Protein 2BRQ (pdb70)

Sequence (213 aa):
GGAHKVRAGGPGLERAEAGVPAEFSIWTREAGAGGLAIAVEGPSKAEISFEDRKDGSCGVAYVVQEPGDYEVSVKFNEEHIPDSPFVVPVASPSGGAHKVRAGGPGLERAEAGVPAEFSIWTREAGAGGLAIAVEGPSKAEISFEDRKDGSCGVAYVVQEPGDYEVSVKFNEEHIPDSPFVVPVASPPLYKSAITTTINPPLYKSAITTTINP

GO terms:
  GO:0005515 protein binding (F, IPI)
  GO:0016479 negative regulation of transcription by RNA polymerase I (P, IDA)
  GO:0005730 nucleolus (C, IMP)
  GO:0043066 negative regulation of apoptotic process (P, IMP)
  GO:1900026 positive regulation of substrate adhesion-dependent cell spreading (P, IMP)
  GO:2001046 positive regulation of integrin-mediated signaling pathway (P, IMP)
  GO:0090042 tubulin deacetylation (P, IMP)
  GO:0031523 Myb complex (C, IDA)
  GO:0090307 mitotic spindle assembly (P, IDA)
  GO:0005911 cell-cell junction (C, IDA)
  GO:0044319 wound healing, spreading of cells (P, IDA)
  GO:0030334 regulation of cell migration (P, IDA)
  GO:0060271 cilium assembly (P, IMP)
  GO:0051020 GTPase binding (F, IPI)
  GO:0001664 G protein-coupled receptor binding (F, IPI)
  GO:0019900 kinase binding (F, IPI)
  GO:0005737 cytoplasm (C, IDA)
  GO:0005576 extracellular region (C, TAS)
  GO:0005829 cytosol (C, TAS)
  GO:0051015 actin filament binding (F, IDA)

Structure (mmCIF, N/CA/C/O backbone):
data_2BRQ
#
_entry.id   2BRQ
#
_cell.length_a   41.970
_cell.length_b   60.000
_cell.length_c   51.570
_cell.angle_alpha   90.00
_cell.angle_beta   110.17
_cell.angle_gamma   90.00
#
_symmetry.space_group_name_H-M   'P 1 21 1'
#
loop_
_entity.id
_entity.type
_entity.pdbx_description
1 polymer 'FILAMIN A'
2 polymer 'INTEGRIN BETA-7 SUBUNIT'
3 non-polymer GLUTATHIONE
4 non-polymer GLYCEROL
5 water water
#
loop_
_atom_site.group_PDB
_atom_site.id
_atom_site.type_symbol
_atom_site.label_atom_id
_atom_site.label_alt_id
_atom_site.label_comp_id
_atom_site.label_asym_id
_atom_site.label_entity_id
_atom_site.label_seq_id
_atom_site.pdbx_PDB_ins_code
_atom_site.Cartn_x
_atom_site.Cartn_y
_atom_site.Cartn_z
_atom_site.occupancy
_atom_site.B_iso_or_equiv
_atom_site.auth_seq_id
_atom_site.auth_comp_id
_atom_site.auth_asym_id
_atom_site.auth_atom_id
_atom_site.pdbx_PDB_model_num
ATOM 1 N N . GLY A 1 4 ? 17.760 3.278 21.261 1.00 37.84 2236 GLY A N 1
ATOM 2 C CA . GLY A 1 4 ? 19.261 3.275 21.294 1.00 37.37 2236 GLY A CA 1
ATOM 3 C C . GLY A 1 4 ? 19.911 4.259 20.331 1.00 36.71 2236 GLY A C 1
ATOM 4 O O . GLY A 1 4 ? 19.421 5.383 20.152 1.00 37.27 2236 GLY A O 1
ATOM 5 N N . GLY A 1 5 ? 21.010 3.836 19.704 1.00 35.61 2237 GLY A N 1
ATOM 6 C CA . GLY A 1 5 ? 21.705 4.667 18.718 1.00 33.40 2237 GLY A CA 1
ATOM 7 C C . GLY A 1 5 ? 22.999 5.297 19.205 1.00 32.19 2237 GLY A C 1
ATOM 8 O O . GLY A 1 5 ? 23.652 6.010 18.442 1.00 31.79 2237 GLY A O 1
ATOM 9 N N . ALA A 1 6 ? 23.380 5.015 20.458 1.00 30.95 2238 ALA A N 1
ATOM 10 C CA . ALA A 1 6 ? 24.611 5.565 21.086 1.00 30.40 2238 ALA A CA 1
ATOM 11 C C . ALA A 1 6 ? 25.879 5.159 20.359 1.00 29.97 2238 ALA A C 1
ATOM 12 O O . ALA A 1 6 ? 26.847 5.924 20.301 1.00 29.70 2238 ALA A O 1
ATOM 14 N N . HIS A 1 7 ? 25.876 3.940 19.814 1.00 29.50 2239 HIS A N 1
ATOM 15 C CA . HIS A 1 7 ? 27.008 3.407 19.057 1.00 29.46 2239 HIS A CA 1
ATOM 16 C C . HIS A 1 7 ? 27.286 4.180 17.743 1.00 29.68 2239 HIS A C 1
ATOM 17 O O . HIS A 1 7 ? 28.364 4.055 17.161 1.00 29.31 2239 HIS A O 1
ATOM 24 N N . LYS A 1 8 ? 26.303 4.959 17.291 1.00 30.38 2240 LYS A N 1
ATOM 25 C CA . LYS A 1 8 ? 26.409 5.753 16.061 1.00 31.73 2240 LYS A CA 1
ATOM 26 C C . LYS A 1 8 ? 26.938 7.169 16.333 1.00 31.70 2240 LYS A C 1
ATOM 27 O O . LYS A 1 8 ? 27.130 7.953 15.406 1.00 32.74 2240 LYS A O 1
ATOM 33 N N . VAL A 1 9 ? 27.201 7.472 17.598 1.00 31.95 2241 VAL A N 1
ATOM 34 C CA . VAL A 1 9 ? 27.637 8.806 18.040 1.00 32.23 2241 VAL A CA 1
ATOM 35 C C . VAL A 1 9 ? 29.156 8.784 18.333 1.00 33.43 2241 VAL A C 1
ATOM 36 O O . VAL A 1 9 ? 29.671 7.817 18.896 1.00 33.76 2241 VAL A O 1
ATOM 40 N N . ARG A 1 10 ? 29.887 9.804 17.892 1.00 34.48 2242 ARG A N 1
ATOM 41 C CA . ARG A 1 10 ? 31.316 9.907 18.211 1.00 35.31 2242 ARG A CA 1
ATOM 42 C C . ARG A 1 10 ? 31.584 11.266 18.848 1.00 35.94 2242 ARG A C 1
ATOM 43 O O . ARG A 1 10 ? 30.942 12.246 18.488 1.00 35.33 2242 ARG A O 1
ATOM 51 N N . ALA A 1 11 ? 32.497 11.306 19.825 1.00 36.57 2243 ALA A N 1
ATOM 52 C CA . ALA A 1 11 ? 32.931 12.561 20.468 1.00 36.55 2243 ALA A CA 1
ATOM 53 C C . ALA A 1 11 ? 34.456 12.646 20.436 1.00 36.81 2243 ALA A C 1
ATOM 54 O O . ALA A 1 11 ? 35.126 11.636 20.566 1.00 38.15 2243 ALA A O 1
ATOM 56 N N . GLY A 1 12 ? 34.998 13.836 20.199 1.00 36.52 224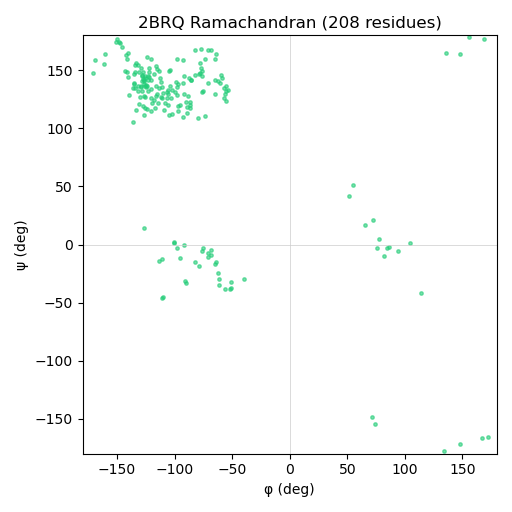4 GLY A N 1
ATOM 57 C CA . GLY A 1 12 ? 36.448 14.034 20.126 1.00 36.75 2244 GLY A CA 1
ATOM 58 C C . GLY A 1 12 ? 36.749 15.514 20.329 1.00 36.75 2244 GLY A C 1
ATOM 59 O O . GLY A 1 12 ? 35.859 16.344 20.213 1.00 36.20 2244 GLY A O 1
ATOM 60 N N . GLY A 1 13 ? 38.002 15.848 20.624 1.00 37.11 2245 GLY A N 1
ATOM 61 C CA . GLY A 1 13 ? 38.394 17.240 20.785 1.00 36.72 2245 GLY A CA 1
ATOM 62 C C . GLY A 1 13 ? 39.264 17.409 22.002 1.00 37.07 2245 GLY A C 1
ATOM 63 O O . GLY A 1 13 ? 39.318 16.513 22.855 1.00 36.32 2245 GLY A O 1
ATOM 64 N N . PRO A 1 14 ? 39.956 18.562 22.095 1.00 37.24 2246 PRO A N 1
ATOM 65 C CA . PRO A 1 14 ? 40.880 18.854 23.200 1.00 36.78 2246 PRO A CA 1
ATOM 66 C C . PRO A 1 14 ? 40.317 18.667 24.622 1.00 36.75 2246 PRO A C 1
ATOM 67 O O . PRO A 1 14 ? 41.031 18.180 25.492 1.00 36.95 2246 PRO A O 1
ATOM 71 N N . GLY A 1 15 ? 39.052 19.028 24.849 1.00 35.62 2247 GLY A N 1
ATOM 72 C CA . GLY A 1 15 ? 38.425 18.923 26.151 1.00 35.55 2247 GLY A CA 1
ATOM 73 C C . GLY A 1 15 ? 38.177 17.498 26.637 1.00 34.98 2247 GLY A C 1
ATOM 74 O O . GLY A 1 15 ? 37.820 17.285 27.796 1.00 35.11 2247 GLY A O 1
ATOM 75 N N . LEU A 1 16 ? 38.379 16.527 25.756 1.00 34.63 2248 LEU A N 1
ATOM 76 C CA . LEU A 1 16 ? 38.278 15.124 26.128 1.00 34.28 2248 LEU A CA 1
ATOM 77 C C . LEU A 1 16 ? 39.647 14.520 26.407 1.00 35.28 2248 LEU A C 1
ATOM 78 O O . LEU A 1 16 ? 39.745 13.362 26.829 1.00 35.20 2248 LEU A O 1
ATOM 83 N N . GLU A 1 17 ? 40.696 15.324 26.214 1.00 35.56 2249 GLU A N 1
ATOM 84 C CA . GLU A 1 17 ? 42.076 14.870 26.399 1.00 37.49 2249 GLU A CA 1
ATOM 85 C C . GLU A 1 17 ? 42.736 15.506 27.627 1.00 37.91 2249 GLU A C 1
ATOM 86 O O . GLU A 1 17 ? 43.400 14.814 28.414 1.00 38.03 2249 GLU A O 1
ATOM 92 N N . ARG A 1 18 ? 42.557 16.821 27.776 1.00 38.04 2250 ARG A N 1
ATOM 93 C CA . ARG A 1 18 ? 43.151 17.587 28.897 1.00 38.60 2250 ARG A CA 1
ATOM 94 C C . ARG A 1 18 ? 42.428 18.915 29.080 1.00 37.99 2250 ARG A C 1
ATOM 95 O O . ARG A 1 18 ? 41.828 19.427 28.139 1.00 38.14 2250 ARG A O 1
ATOM 103 N N . ALA A 1 19 ? 42.479 19.460 30.296 1.00 36.67 2251 ALA A N 1
ATOM 104 C CA . ALA A 1 19 ? 41.913 20.772 30.576 1.00 35.50 2251 ALA A CA 1
ATOM 105 C C . ALA A 1 19 ? 42.761 21.485 31.625 1.00 34.59 2251 ALA A C 1
ATOM 106 O O . ALA A 1 19 ? 43.694 20.894 32.206 1.00 33.20 2251 ALA A O 1
ATOM 108 N N . GLU A 1 20 ? 42.477 22.762 31.816 1.00 33.38 2252 GLU A N 1
ATOM 109 C CA . GLU A 1 20 ? 43.088 23.522 32.873 1.00 33.16 2252 GLU A CA 1
ATOM 110 C C . GLU A 1 20 ? 41.970 24.072 33.731 1.00 32.73 2252 GLU A C 1
ATOM 111 O O . GLU A 1 20 ? 40.923 24.429 33.211 1.00 32.55 2252 GLU A O 1
ATOM 117 N N . ALA A 1 21 ? 42.211 24.140 35.043 1.00 32.25 2253 ALA A N 1
ATOM 118 C CA . ALA A 1 21 ? 41.240 24.625 35.977 1.00 31.13 2253 ALA A CA 1
ATOM 119 C C . ALA A 1 21 ? 40.863 26.049 35.531 1.00 31.21 2253 ALA A C 1
ATOM 120 O O . ALA A 1 21 ? 41.740 26.896 35.296 1.00 30.60 2253 ALA A O 1
ATOM 122 N N . GLY A 1 22 ? 39.564 26.282 35.361 1.00 30.80 2254 GLY A N 1
ATOM 123 C CA . GLY A 1 22 ? 39.034 27.626 35.097 1.00 30.55 2254 GLY A CA 1
ATOM 124 C C . GLY A 1 22 ? 39.058 28.067 33.654 1.00 30.05 2254 GLY A C 1
ATOM 125 O O . GLY A 1 22 ? 38.586 29.144 33.339 1.00 31.24 2254 GLY A O 1
ATOM 126 N N . VAL A 1 23 ? 39.611 27.231 32.785 1.00 30.01 2255 VAL A N 1
ATOM 127 C CA . VAL A 1 23 ? 39.750 27.498 31.363 1.00 29.56 2255 VAL A CA 1
ATOM 128 C C . VAL A 1 23 ? 38.713 26.609 30.609 1.00 29.70 2255 VAL A C 1
ATOM 129 O O . VAL A 1 23 ? 38.660 25.397 30.825 1.00 29.50 2255 VAL A O 1
ATOM 133 N N . PRO A 1 24 ? 37.860 27.226 29.756 1.00 30.62 2256 PRO A N 1
ATOM 134 C CA . PRO A 1 24 ? 36.886 26.419 29.014 1.00 30.93 2256 PRO A CA 1
ATOM 135 C C . PRO A 1 24 ? 37.552 25.319 28.204 1.00 31.61 2256 PRO A C 1
ATOM 136 O O . PRO A 1 24 ? 38.489 25.589 27.450 1.00 31.26 2256 PRO A O 1
ATOM 140 N N . ALA A 1 25 ? 37.048 24.102 28.363 1.00 31.87 2257 ALA A N 1
ATOM 141 C CA . ALA A 1 25 ? 37.527 22.948 27.653 1.00 33.77 2257 ALA A CA 1
ATOM 142 C C . ALA A 1 25 ? 36.450 22.539 26.654 1.00 33.72 2257 ALA A C 1
ATOM 143 O O . ALA A 1 25 ? 35.317 22.384 27.027 1.00 35.48 2257 ALA A O 1
ATOM 145 N N . GLU A 1 26 ? 36.834 22.338 25.400 1.00 32.88 2258 GLU A N 1
ATOM 146 C CA . GLU A 1 26 ? 35.904 22.216 24.281 1.00 32.62 2258 GLU A CA 1
ATOM 147 C C . GLU A 1 26 ? 36.028 20.880 23.556 1.00 31.50 2258 GLU A C 1
ATOM 148 O O . GLU A 1 26 ? 37.120 20.361 23.378 1.00 29.81 2258 GLU A O 1
ATOM 154 N N . PHE A 1 27 ? 34.899 20.320 23.142 1.00 31.28 2259 PHE A N 1
ATOM 155 C CA . PHE A 1 27 ? 34.920 19.130 22.282 1.00 31.00 2259 PHE A CA 1
ATOM 156 C C . PHE A 1 27 ? 33.688 19.118 21.391 1.00 31.05 2259 PHE A C 1
ATOM 157 O O . PHE A 1 27 ? 32.839 20.009 21.490 1.00 30.62 2259 PHE A O 1
ATOM 165 N N . SER A 1 28 ? 33.610 18.123 20.517 1.00 31.05 2260 SER A N 1
ATOM 166 C CA . SER A 1 28 ? 32.530 18.038 19.566 1.00 31.66 2260 SER A CA 1
ATOM 167 C C . SER A 1 28 ? 31.889 16.648 19.601 1.00 32.06 2260 SER A C 1
ATOM 168 O O . SER A 1 28 ? 32.524 15.626 19.929 1.00 31.56 2260 SER A O 1
ATOM 171 N N . ILE A 1 29 ? 30.608 16.620 19.261 1.00 32.19 2261 ILE A N 1
ATOM 172 C CA . ILE A 1 29 ? 29.875 15.366 19.252 1.00 31.71 2261 ILE A CA 1
ATOM 173 C C . ILE A 1 29 ? 29.206 15.202 17.918 1.00 32.05 2261 ILE A C 1
ATOM 174 O O . ILE A 1 29 ? 28.387 16.047 17.548 1.00 32.32 2261 ILE A O 1
ATOM 179 N N . TRP A 1 30 ? 29.570 14.126 17.209 1.00 31.65 2262 TRP A N 1
ATOM 180 C CA . TRP A 1 30 ? 28.986 13.761 15.920 1.00 31.85 2262 TRP A CA 1
ATOM 181 C C . TRP A 1 30 ? 27.645 13.059 16.142 1.00 32.40 2262 TRP A C 1
ATOM 182 O O . TRP A 1 30 ? 27.603 11.923 16.636 1.00 32.67 2262 TRP A O 1
ATOM 193 N N . THR A 1 31 ? 26.558 13.756 15.791 1.00 32.78 2263 THR A N 1
ATOM 194 C CA . THR A 1 31 ? 25.178 13.365 16.106 1.00 33.01 2263 THR A CA 1
ATOM 195 C C . THR A 1 31 ? 24.334 13.007 14.882 1.00 33.95 2263 THR A C 1
ATOM 196 O O . THR A 1 31 ? 23.253 12.427 15.036 1.00 34.36 2263 THR A O 1
ATOM 200 N N . ARG A 1 32 ? 24.821 13.360 13.688 1.00 34.77 2264 ARG A N 1
ATOM 201 C CA . ARG A 1 32 ? 24.111 13.234 12.407 1.00 36.09 2264 ARG A CA 1
ATOM 202 C C . ARG A 1 32 ? 23.510 11.840 12.125 1.00 36.00 2264 ARG A C 1
ATOM 203 O O . ARG A 1 32 ? 22.459 11.734 11.487 1.00 35.00 2264 ARG A O 1
ATOM 211 N N . GLU A 1 33 ? 24.173 10.795 12.618 1.00 36.46 2265 GLU A N 1
ATOM 212 C CA . GLU A 1 33 ? 23.815 9.393 12.306 1.00 37.38 2265 GLU A CA 1
ATOM 213 C C . GLU A 1 33 ? 22.908 8.727 13.329 1.00 37.07 2265 GLU A C 1
ATOM 214 O O . GLU A 1 33 ? 22.352 7.651 13.067 1.00 37.36 2265 GLU A O 1
ATOM 220 N N . ALA A 1 34 ? 22.742 9.387 14.469 1.00 36.39 2266 ALA A N 1
ATOM 221 C CA . ALA A 1 34 ? 22.185 8.768 15.651 1.00 36.40 2266 ALA A CA 1
ATOM 222 C C . ALA A 1 34 ? 20.659 8.713 15.681 1.00 36.61 2266 ALA A C 1
ATOM 223 O O . ALA A 1 34 ? 20.087 7.971 16.493 1.00 36.75 2266 ALA A O 1
ATOM 225 N N . GLY A 1 35 ? 20.008 9.493 14.815 1.00 36.24 2267 GLY A N 1
ATOM 226 C CA . GLY A 1 35 ? 18.553 9.671 14.892 1.00 36.14 2267 GLY A CA 1
ATOM 227 C C . GLY A 1 35 ? 18.104 10.567 16.050 1.00 35.84 2267 GLY A C 1
ATOM 228 O O . GLY A 1 35 ? 18.857 11.428 16.533 1.00 35.63 2267 GLY A O 1
ATOM 229 N N . ALA A 1 36 ? 16.866 10.349 16.486 1.00 35.27 2268 ALA A N 1
ATOM 230 C CA . ALA A 1 36 ? 16.254 11.114 17.557 1.00 34.33 2268 ALA A CA 1
ATOM 231 C C . ALA A 1 36 ? 16.620 10.504 18.897 1.00 34.22 2268 ALA A C 1
ATOM 232 O O . ALA A 1 36 ? 16.688 9.285 19.028 1.00 34.21 2268 ALA A O 1
ATOM 234 N N . GLY A 1 37 ? 16.859 11.353 19.892 1.00 33.68 2269 GLY A N 1
ATOM 235 C CA . GLY A 1 37 ? 17.176 10.876 21.226 1.00 33.43 2269 GLY A CA 1
ATOM 236 C C . GLY A 1 37 ? 17.675 11.953 22.177 1.00 33.32 2269 GLY A C 1
ATOM 237 O O . GLY A 1 37 ? 17.837 13.112 21.780 1.00 33.75 2269 GLY A O 1
ATOM 238 N N . GLY A 1 38 ? 17.916 11.560 23.432 1.00 32.78 2270 GLY A N 1
ATOM 239 C CA . GLY A 1 38 ? 18.403 12.472 24.474 1.00 31.91 2270 GLY A CA 1
ATOM 240 C C . GLY A 1 38 ? 19.906 12.374 24.573 1.00 31.44 2270 GLY A C 1
ATOM 241 O O . GLY A 1 38 ? 20.449 11.298 24.814 1.00 31.28 2270 GLY A O 1
ATOM 242 N N . LEU A 1 39 ? 20.577 13.497 24.354 1.00 30.60 2271 LEU A N 1
ATOM 243 C CA . LEU A 1 39 ? 22.017 13.548 24.385 1.00 30.92 2271 LEU A CA 1
ATOM 244 C C . LEU A 1 39 ? 22.485 14.222 25.705 1.00 31.60 2271 LEU A C 1
ATOM 245 O O . LEU A 1 39 ? 22.247 15.399 25.914 1.00 31.96 2271 LEU A O 1
ATOM 250 N N . ALA A 1 40 ? 23.103 13.450 26.595 1.00 31.12 2272 ALA A N 1
ATOM 251 C CA . ALA A 1 40 ? 23.401 13.901 27.945 1.00 32.40 2272 ALA A CA 1
ATOM 252 C C . ALA A 1 40 ? 24.903 13.962 28.116 1.00 33.38 2272 ALA A C 1
ATOM 253 O O . ALA A 1 40 ? 25.594 12.990 27.792 1.00 34.28 2272 ALA A O 1
ATOM 255 N N . ILE A 1 41 ? 25.403 15.097 28.606 1.00 33.52 2273 ILE A N 1
ATOM 256 C CA . ILE A 1 41 ? 26.836 15.281 28.892 1.00 33.75 2273 ILE A CA 1
ATOM 257 C C . ILE A 1 41 ? 26.982 15.494 30.395 1.00 33.72 2273 ILE A C 1
ATOM 258 O O . ILE A 1 41 ? 26.212 16.225 30.973 1.00 32.77 2273 ILE A O 1
ATOM 263 N N . ALA A 1 42 ? 27.977 14.848 31.015 1.00 32.71 2274 ALA A N 1
ATOM 264 C CA . ALA A 1 42 ? 28.142 14.975 32.457 1.00 33.54 2274 ALA A CA 1
ATOM 265 C C . ALA A 1 42 ? 29.624 15.059 32.822 1.00 34.45 2274 ALA A C 1
ATOM 266 O O . ALA A 1 42 ? 30.457 14.433 32.174 1.00 35.22 2274 ALA A O 1
ATOM 268 N N . VAL A 1 43 ? 29.945 15.862 33.833 1.00 34.38 2275 VAL A N 1
ATOM 269 C CA . VAL A 1 43 ? 31.322 16.006 34.280 1.00 32.69 2275 VAL A CA 1
ATOM 270 C C . VAL A 1 43 ? 31.305 15.722 35.775 1.00 33.04 2275 VAL A C 1
ATOM 271 O O . VAL A 1 43 ? 30.521 16.322 36.525 1.00 31.66 2275 VAL A O 1
ATOM 275 N N . GLU A 1 44 ? 32.181 14.815 36.199 1.00 32.80 2276 GLU A N 1
ATOM 276 C CA . GLU A 1 44 ? 32.226 14.391 37.600 1.00 34.20 2276 GLU A CA 1
ATOM 277 C C . GLU A 1 44 ? 33.671 14.507 38.088 1.00 33.89 2276 GLU A C 1
ATOM 278 O O . GLU A 1 44 ? 34.608 14.150 37.365 1.00 33.40 2276 GLU A O 1
ATOM 284 N N . GLY A 1 45 ? 33.837 15.033 39.296 1.00 34.07 2277 GLY A N 1
ATOM 285 C CA . GLY A 1 45 ? 35.161 15.177 39.884 1.00 35.06 2277 GLY A CA 1
ATOM 286 C C . GLY A 1 45 ? 35.189 16.056 41.102 1.00 35.68 2277 GLY A C 1
ATOM 287 O O . GLY A 1 45 ? 34.132 16.357 41.661 1.00 35.71 2277 GLY A O 1
ATOM 288 N N . PRO A 1 46 ? 36.407 16.458 41.533 1.00 36.87 2278 PRO A N 1
ATOM 289 C CA . PRO A 1 46 ? 36.606 17.186 42.808 1.00 37.38 2278 PRO A CA 1
ATOM 290 C C . PRO A 1 46 ? 35.960 18.564 42.914 1.00 37.22 2278 PRO A C 1
ATOM 291 O O . PRO A 1 46 ? 35.836 19.086 44.002 1.00 37.77 2278 PRO A O 1
ATOM 295 N N . SER A 1 47 ? 35.534 19.147 41.808 1.00 38.08 2279 SER A N 1
ATOM 296 C CA . SER A 1 47 ? 34.890 20.450 41.876 1.00 38.54 2279 SER A CA 1
ATOM 297 C C . SER A 1 47 ? 33.753 20.572 40.890 1.00 38.81 2279 SER A C 1
ATOM 298 O O . SER A 1 47 ? 33.635 19.785 39.928 1.00 38.71 2279 SER A O 1
ATOM 301 N N . LYS A 1 48 ? 32.916 21.581 41.139 1.00 38.34 2280 LYS A N 1
ATOM 302 C CA . LYS A 1 48 ? 31.764 21.894 40.324 1.00 38.39 2280 LYS A CA 1
ATOM 303 C C . LYS A 1 48 ? 32.149 22.211 38.867 1.00 38.89 2280 LYS A C 1
ATOM 304 O O . LYS A 1 48 ? 33.247 22.772 38.616 1.00 39.40 2280 LYS A O 1
ATOM 310 N N . ALA A 1 49 ? 31.273 21.823 37.931 1.00 36.51 2281 ALA A N 1
ATOM 311 C CA . ALA A 1 49 ? 31.480 22.064 36.517 1.00 37.07 2281 ALA A CA 1
ATOM 312 C C . ALA A 1 49 ? 30.288 22.795 35.940 1.00 37.30 2281 ALA A C 1
ATOM 313 O O . ALA A 1 49 ? 29.137 22.588 36.354 1.00 36.64 2281 ALA A O 1
ATOM 315 N N . GLU A 1 50 ? 30.575 23.660 34.986 1.00 37.66 2282 GLU A N 1
ATOM 316 C CA . GLU A 1 50 ? 29.547 24.339 34.212 1.00 38.22 2282 GLU A CA 1
ATOM 317 C C . GLU A 1 50 ? 29.670 23.911 32.753 1.00 38.01 2282 GLU A C 1
ATOM 318 O O . GLU A 1 50 ? 30.751 23.958 32.183 1.00 37.79 2282 GLU A O 1
ATOM 324 N N . ILE A 1 51 ? 28.565 23.456 32.168 1.00 36.91 2283 ILE A N 1
ATOM 325 C CA . ILE A 1 51 ? 28.602 22.830 30.842 1.00 36.16 2283 ILE A CA 1
ATOM 326 C C . ILE A 1 51 ? 27.632 23.585 29.949 1.00 36.05 2283 ILE A C 1
ATOM 327 O O . ILE A 1 51 ? 26.539 23.947 30.383 1.00 35.74 2283 ILE A O 1
ATOM 332 N N . SER A 1 52 ? 28.049 23.895 28.726 1.00 36.47 2284 SER A N 1
ATOM 333 C CA . SER A 1 52 ? 27.073 24.434 27.754 1.00 35.99 2284 SER A CA 1
ATOM 334 C C . SER A 1 52 ? 27.206 23.748 26.390 1.00 36.43 2284 SER A C 1
ATOM 335 O O . SER A 1 52 ? 28.261 23.188 26.068 1.00 32.91 2284 SER A O 1
ATOM 338 N N . PHE A 1 53 ? 26.114 23.784 25.619 1.00 37.80 2285 PHE A N 1
ATOM 339 C CA . PHE A 1 53 ? 26.087 23.305 24.243 1.00 39.53 2285 PHE A CA 1
ATOM 340 C C . PHE A 1 53 ? 26.407 24.479 23.338 1.00 40.63 2285 PHE A C 1
ATOM 341 O O . PHE A 1 53 ? 26.024 25.603 23.645 1.00 40.47 2285 PHE A O 1
ATOM 349 N N . GLU A 1 54 ? 27.116 24.219 22.234 1.00 41.70 2286 GLU A N 1
ATOM 350 C CA . GLU A 1 54 ? 27.515 25.280 21.297 1.00 42.94 2286 GLU A CA 1
ATOM 351 C C . GLU A 1 54 ? 27.398 24.829 19.841 1.00 42.77 2286 GLU A C 1
ATOM 352 O O . GLU A 1 54 ? 27.319 23.629 19.528 1.00 42.19 2286 GLU A O 1
ATOM 358 N N . ASP A 1 55 ? 27.429 25.811 18.954 1.00 43.29 2287 ASP A N 1
ATOM 359 C CA . ASP A 1 55 ? 27.410 25.555 17.519 1.00 43.25 2287 ASP A CA 1
ATOM 360 C C . ASP A 1 55 ? 28.799 25.130 17.079 1.00 42.80 2287 ASP A C 1
ATOM 361 O O . ASP A 1 55 ? 29.817 25.533 17.688 1.00 42.34 2287 ASP A O 1
ATOM 366 N N . ARG A 1 56 ? 28.828 24.260 16.070 1.00 41.59 2288 ARG A N 1
ATOM 367 C CA . ARG A 1 56 ? 30.049 23.966 15.333 1.00 40.75 2288 ARG A CA 1
ATOM 368 C C . ARG A 1 56 ? 29.799 24.161 13.821 1.00 40.61 2288 ARG A C 1
ATOM 369 O O . ARG A 1 56 ? 28.713 23.827 13.313 1.00 40.21 2288 ARG A O 1
ATOM 377 N N . LYS A 1 57 ? 30.799 24.702 13.117 1.00 40.05 2289 LYS A N 1
ATOM 378 C CA . LYS A 1 57 ? 30.722 24.859 11.656 1.00 40.08 2289 LYS A CA 1
ATOM 379 C C . LYS A 1 57 ? 30.440 23.518 10.938 1.00 39.24 2289 LYS A C 1
ATOM 380 O O . LYS A 1 57 ? 29.667 23.473 9.978 1.00 39.10 2289 LYS A O 1
ATOM 386 N N . ASP A 1 58 ? 31.032 22.432 11.438 1.00 38.36 2290 ASP A N 1
ATOM 387 C CA . ASP A 1 58 ? 30.939 21.117 10.799 1.00 37.79 2290 ASP A CA 1
ATOM 388 C C . ASP A 1 58 ? 29.578 20.400 10.990 1.00 37.27 2290 ASP A C 1
ATOM 389 O O . ASP A 1 58 ? 29.349 19.288 10.472 1.00 36.56 2290 ASP A O 1
ATOM 394 N N . GLY A 1 59 ? 28.689 21.030 11.757 1.00 36.70 2291 GLY A N 1
ATOM 395 C CA . GLY A 1 59 ? 27.374 20.466 12.013 1.00 35.72 2291 GLY A CA 1
ATOM 396 C C . GLY A 1 59 ? 27.335 19.503 13.177 1.00 35.24 2291 GLY A C 1
ATOM 397 O O . GLY A 1 59 ? 26.281 18.971 13.507 1.00 35.10 2291 GLY A O 1
ATOM 398 N N . SER A 1 60 ? 28.481 19.241 13.795 1.00 34.39 2292 SER A N 1
ATOM 399 C CA . SER A 1 60 ? 28.487 18.486 15.029 1.00 33.90 2292 SER A CA 1
ATOM 400 C C . SER A 1 60 ? 27.900 19.354 16.163 1.00 34.01 2292 SER A C 1
ATOM 401 O O . SER A 1 60 ? 27.710 20.572 16.023 1.00 33.47 2292 SER A O 1
ATOM 404 N N . CYS A 1 61 ? 27.600 18.708 17.272 1.00 34.69 2293 CYS A N 1
ATOM 405 C CA . CYS A 1 61 ? 27.159 19.399 18.461 1.00 35.12 2293 CYS A CA 1
ATOM 406 C C . CYS A 1 61 ? 28.399 19.774 19.305 1.00 34.68 2293 CYS A C 1
ATOM 407 O O . CYS A 1 61 ? 29.139 18.901 19.736 1.00 34.98 2293 CYS A O 1
ATOM 410 N N . GLY A 1 62 ? 28.629 21.063 19.517 1.00 33.99 2294 GLY A N 1
ATOM 411 C CA . GLY A 1 62 ? 29.762 21.526 20.335 1.00 33.65 2294 GLY A CA 1
ATOM 412 C C . GLY A 1 62 ? 29.434 21.559 21.819 1.00 33.78 2294 GLY A C 1
ATOM 413 O O . GLY A 1 62 ? 28.287 21.876 22.207 1.00 33.59 2294 GLY A O 1
ATOM 414 N N . VAL A 1 63 ? 30.416 21.176 22.644 1.00 33.73 2295 VAL A N 1
ATOM 415 C CA . VAL A 1 63 ? 30.316 21.265 24.121 1.00 33.31 2295 VAL A CA 1
ATOM 416 C C . VAL A 1 63 ? 31.503 22.095 24.686 1.00 33.14 2295 VAL A C 1
ATOM 417 O O . VAL A 1 63 ? 32.631 21.971 24.214 1.00 32.16 2295 VAL A O 1
ATOM 421 N N . ALA A 1 64 ? 31.235 22.987 25.634 1.00 32.86 2296 ALA A N 1
ATOM 422 C CA . ALA A 1 64 ? 32.310 23.605 26.420 1.00 33.61 2296 ALA A CA 1
ATOM 423 C C . ALA A 1 64 ? 31.995 23.349 27.893 1.00 34.05 2296 ALA A C 1
ATOM 424 O O . ALA A 1 64 ? 30.836 23.452 28.277 1.00 33.75 2296 ALA A O 1
ATOM 426 N N . TYR A 1 65 ? 33.007 22.983 28.690 1.00 33.93 2297 TYR A N 1
ATOM 427 C CA . TYR A 1 65 ? 32.865 22.939 30.153 1.00 34.88 2297 TYR A CA 1
ATOM 428 C C . TYR A 1 65 ? 34.029 23.644 30.873 1.00 34.71 2297 TYR A C 1
ATOM 429 O O . TYR A 1 65 ? 35.137 23.774 30.332 1.00 33.94 2297 TYR A O 1
ATOM 438 N N . VAL A 1 66 ? 33.759 24.111 32.087 1.00 34.81 2298 VAL A N 1
ATOM 439 C CA . VAL A 1 66 ? 34.787 24.733 32.944 1.00 35.19 2298 VAL A CA 1
ATOM 440 C C . VAL A 1 66 ? 34.652 24.081 34.306 1.00 35.79 2298 VAL A C 1
ATOM 441 O O . VAL A 1 66 ? 33.520 23.993 34.825 1.00 36.12 2298 VAL A O 1
ATOM 445 N N . VAL A 1 67 ? 35.787 23.647 34.872 1.00 34.57 2299 VAL A N 1
ATOM 446 C CA . VAL A 1 67 ? 35.851 23.159 36.255 1.00 34.33 2299 VAL A CA 1
ATOM 447 C C . VAL A 1 67 ? 36.741 24.074 37.107 1.00 34.03 2299 VAL A C 1
ATOM 448 O O . VAL A 1 67 ? 37.616 24.752 36.603 1.00 32.08 2299 VAL A O 1
ATOM 452 N N . GLN A 1 68 ? 36.489 24.114 38.405 1.00 34.15 2300 GLN A N 1
ATOM 453 C CA . GLN A 1 68 ? 37.141 25.114 39.184 1.00 35.84 2300 GLN A CA 1
ATOM 454 C C . GLN A 1 68 ? 38.485 24.658 39.741 1.00 34.28 2300 GLN A C 1
ATOM 455 O O . GLN A 1 68 ? 39.376 25.457 39.856 1.00 34.02 2300 GLN A O 1
ATOM 461 N N . GLU A 1 69 ? 38.614 23.378 40.065 1.00 33.92 2301 GLU A N 1
ATOM 462 C CA . GLU A 1 69 ? 39.847 22.861 40.673 1.00 34.07 2301 GLU A CA 1
ATOM 463 C C . GLU A 1 69 ? 40.548 21.845 39.758 1.00 32.69 2301 GLU A C 1
ATOM 464 O O . GLU A 1 69 ? 39.877 21.139 38.991 1.00 32.24 2301 GLU A O 1
ATOM 470 N N . PRO A 1 70 ? 41.900 21.746 39.860 1.00 32.22 2302 PRO A N 1
ATOM 471 C CA . PRO A 1 70 ? 42.626 20.663 39.200 1.00 30.89 2302 PRO A CA 1
ATOM 472 C C . PRO A 1 70 ? 42.240 19.304 39.791 1.00 30.92 2302 PRO A C 1
ATOM 473 O O . PRO A 1 70 ? 41.711 19.214 40.920 1.00 29.44 2302 PRO A O 1
ATOM 477 N N . GLY A 1 71 ? 42.494 18.257 39.026 1.00 31.45 2303 GLY A N 1
ATOM 478 C CA . GLY A 1 71 ? 42.221 16.894 39.467 1.00 32.46 2303 GLY A CA 1
ATOM 479 C C . GLY A 1 71 ? 41.839 16.044 38.277 1.00 33.08 2303 GLY A C 1
ATOM 480 O O . GLY A 1 71 ? 41.937 16.480 37.123 1.00 32.67 2303 GLY A O 1
ATOM 481 N N . ASP A 1 72 ? 41.395 14.825 38.542 1.00 33.50 2304 ASP A N 1
ATOM 482 C CA . ASP A 1 72 ? 40.950 13.974 37.449 1.00 34.52 2304 ASP A CA 1
ATOM 483 C C . ASP A 1 72 ? 39.458 14.002 37.476 1.00 34.80 2304 ASP A C 1
ATOM 484 O O . ASP A 1 72 ? 38.854 13.885 38.534 1.00 34.04 2304 ASP A O 1
ATOM 489 N N . TYR A 1 73 ? 38.882 14.203 36.291 1.00 35.65 2305 TYR A N 1
ATOM 490 C CA . TYR A 1 73 ? 37.459 14.320 36.104 1.00 35.83 2305 TYR A CA 1
ATOM 491 C C . TYR A 1 73 ? 37.017 13.257 35.125 1.00 36.29 2305 TYR A C 1
ATOM 492 O O . TYR A 1 73 ? 37.797 12.819 34.299 1.00 36.87 2305 TYR A O 1
ATOM 501 N N . GLU A 1 74 ? 35.771 12.820 35.235 1.00 36.69 2306 GLU A N 1
ATOM 502 C CA . GLU A 1 74 ? 35.218 11.904 34.227 1.00 37.83 2306 GLU A CA 1
ATOM 503 C C . GLU A 1 74 ? 34.167 12.647 33.438 1.00 37.11 2306 GLU A C 1
ATOM 504 O O . GLU A 1 74 ? 33.254 13.233 34.037 1.00 36.25 2306 GLU A O 1
ATOM 510 N N . VAL A 1 75 ? 34.306 12.647 32.109 1.00 36.95 2307 VAL A N 1
ATOM 511 C CA . VAL A 1 75 ? 33.312 13.346 31.232 1.00 36.23 2307 VAL A CA 1
ATOM 512 C C . VAL A 1 75 ? 32.532 12.226 30.525 1.00 36.13 2307 VAL A C 1
ATOM 513 O O . VAL A 1 75 ? 33.093 11.418 29.789 1.00 36.45 2307 VAL A O 1
ATOM 517 N N . SER A 1 76 ? 31.246 12.122 30.795 1.00 35.98 2308 SER A N 1
ATOM 518 C CA . SER A 1 76 ? 30.462 11.119 30.084 1.00 35.56 2308 SER A CA 1
ATOM 519 C C . SER A 1 76 ? 29.576 11.747 29.011 1.00 35.46 2308 SER A C 1
ATOM 520 O O . SER A 1 76 ? 29.145 12.908 29.106 1.00 33.58 2308 SER A O 1
ATOM 523 N N . VAL A 1 77 ? 29.359 10.970 27.955 1.00 34.86 2309 VAL A N 1
ATOM 524 C CA . VAL A 1 77 ? 28.471 11.372 26.877 1.00 33.97 2309 VAL A CA 1
ATOM 525 C C . VAL A 1 77 ? 27.587 10.149 26.609 1.00 34.02 2309 VAL A C 1
ATOM 526 O O . VAL A 1 77 ? 28.073 9.078 26.234 1.00 32.82 2309 VAL A O 1
ATOM 530 N N . LYS A 1 78 ? 26.303 10.325 26.850 1.00 34.53 2310 LYS A N 1
ATOM 531 C CA . LYS A 1 78 ? 25.329 9.276 26.685 1.00 35.34 2310 LYS A CA 1
ATOM 532 C C . LYS A 1 78 ? 24.265 9.720 25.706 1.00 35.43 2310 LYS A C 1
ATOM 533 O O . LYS A 1 78 ? 23.973 10.920 25.584 1.00 34.33 2310 LYS A O 1
ATOM 539 N N . PHE A 1 79 ? 23.720 8.746 24.977 1.00 35.04 2311 PHE A N 1
ATOM 540 C CA . PHE A 1 79 ? 22.632 8.991 24.060 1.00 35.11 2311 PHE A CA 1
ATOM 541 C C . PHE A 1 79 ? 21.571 7.942 24.336 1.00 35.31 2311 PHE A C 1
ATOM 542 O O . PHE A 1 79 ? 21.837 6.741 24.252 1.00 35.12 2311 PHE A O 1
ATOM 550 N N . ASN A 1 80 ? 20.373 8.402 24.692 1.00 35.63 2312 ASN A N 1
ATOM 551 C CA . ASN A 1 80 ? 19.316 7.518 25.179 1.00 35.59 2312 ASN A CA 1
ATOM 552 C C . ASN A 1 80 ? 19.821 6.624 26.317 1.00 36.39 2312 ASN A C 1
ATOM 553 O O . ASN A 1 80 ? 19.532 5.413 26.396 1.00 35.58 2312 ASN A O 1
ATOM 558 N N . GLU A 1 81 ? 20.601 7.273 27.186 1.00 36.77 2313 GLU A N 1
ATOM 559 C CA . GLU A 1 81 ? 21.029 6.752 28.488 1.00 38.47 2313 GLU A CA 1
ATOM 560 C C . GLU A 1 81 ? 22.070 5.640 28.359 1.00 37.94 2313 GLU A C 1
ATOM 561 O O . GLU A 1 81 ? 22.269 4.826 29.268 1.00 38.70 2313 GLU A O 1
ATOM 567 N N . GLU A 1 82 ? 22.732 5.630 27.211 1.00 36.92 2314 GLU A N 1
ATOM 568 C CA . GLU A 1 82 ? 23.768 4.678 26.904 1.00 36.04 2314 GLU A CA 1
ATOM 569 C C . GLU A 1 82 ? 25.022 5.434 26.570 1.00 34.51 2314 GLU A C 1
ATOM 570 O O . GLU A 1 82 ? 24.992 6.364 25.761 1.00 33.45 2314 GLU A O 1
ATOM 576 N N . HIS A 1 83 ? 26.129 5.018 27.184 1.00 33.66 2315 HIS A N 1
ATOM 577 C CA . HIS A 1 83 ? 27.455 5.573 26.903 1.00 32.32 2315 HIS A CA 1
ATOM 578 C C . HIS A 1 83 ? 27.760 5.418 25.412 1.00 31.92 2315 HIS A C 1
ATOM 579 O O . HIS A 1 83 ? 27.482 4.374 24.838 1.00 30.66 2315 HIS A O 1
ATOM 586 N N . ILE A 1 84 ? 28.278 6.478 24.785 1.00 31.58 2316 ILE A N 1
ATOM 587 C CA . ILE A 1 84 ? 28.717 6.415 23.383 1.00 31.13 2316 ILE A CA 1
ATOM 588 C C . ILE A 1 84 ? 30.074 5.688 23.389 1.00 31.57 2316 ILE A C 1
ATOM 589 O O . ILE A 1 84 ? 30.640 5.482 24.480 1.00 31.59 2316 ILE A O 1
ATOM 594 N N . PRO A 1 85 ? 30.597 5.286 22.208 1.00 31.61 2317 PRO A N 1
ATOM 595 C CA . PRO A 1 85 ? 31.927 4.665 22.272 1.00 32.10 2317 PRO A CA 1
ATOM 596 C C . PRO A 1 85 ? 32.982 5.533 22.959 1.00 32.59 2317 PRO A C 1
ATOM 597 O O . PRO A 1 85 ? 33.045 6.759 22.739 1.00 31.85 2317 PRO A O 1
ATOM 601 N N . ASP A 1 86 ? 33.775 4.886 23.819 1.00 32.56 2318 ASP A N 1
ATOM 602 C CA . ASP A 1 86 ? 34.862 5.542 24.596 1.00 33.57 2318 ASP A CA 1
ATOM 603 C C . ASP A 1 86 ? 34.429 6.392 25.786 1.00 33.89 2318 ASP A C 1
ATOM 604 O O . ASP A 1 86 ? 35.280 6.929 26.496 1.00 34.55 2318 ASP A O 1
ATOM 609 N N . SER A 1 87 ? 33.124 6.536 26.002 1.00 33.63 2319 SER A N 1
ATOM 610 C CA . SER A 1 87 ? 32.646 7.202 27.194 1.00 33.60 2319 SER A CA 1
ATOM 611 C C . SER A 1 87 ? 32.513 6.172 28.354 1.00 33.74 2319 SER A C 1
ATOM 612 O O . SER A 1 87 ? 32.131 5.046 28.114 1.00 33.44 2319 SER A O 1
ATOM 615 N N . PRO A 1 88 ? 32.830 6.573 29.605 1.00 34.32 2320 PRO A N 1
ATOM 616 C CA . PRO A 1 88 ? 33.289 7.913 29.969 1.00 34.71 2320 PRO A CA 1
ATOM 617 C C . PRO A 1 88 ? 34.757 8.154 29.628 1.00 35.13 2320 PRO A C 1
ATOM 618 O O . PRO A 1 88 ? 35.518 7.207 29.509 1.00 35.30 2320 PRO A O 1
ATOM 622 N N . PHE A 1 89 ? 35.124 9.426 29.460 1.00 36.00 2321 PHE A N 1
ATOM 623 C CA . PHE A 1 89 ? 36.500 9.865 29.157 1.00 36.38 2321 PHE A CA 1
ATOM 624 C C . PHE A 1 89 ? 37.108 10.345 30.476 1.00 36.89 2321 PHE A C 1
ATOM 625 O O . PHE A 1 89 ? 36.480 11.127 31.202 1.00 37.94 2321 PHE A O 1
ATOM 633 N N . VAL A 1 90 ? 38.314 9.890 30.800 1.00 36.25 2322 VAL A N 1
ATOM 634 C CA . VAL A 1 90 ? 39.005 10.408 31.981 1.00 35.46 2322 VAL A CA 1
ATOM 635 C C . VAL A 1 90 ? 39.835 11.606 31.528 1.00 34.52 2322 VAL A C 1
ATOM 636 O O . VAL A 1 90 ? 40.671 11.489 30.646 1.00 33.99 2322 VAL A O 1
ATOM 640 N N . VAL A 1 91 ? 39.601 12.763 32.132 1.00 32.55 2323 VAL A N 1
ATOM 641 C CA . VAL A 1 91 ? 40.279 13.955 31.690 1.00 32.99 2323 VAL A CA 1
ATOM 642 C C . VAL A 1 91 ? 41.088 14.539 32.821 1.00 32.34 2323 VAL A C 1
ATOM 643 O O . VAL A 1 91 ? 40.500 14.981 3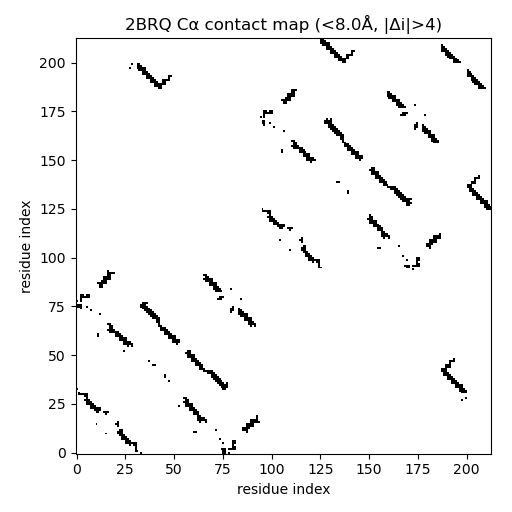3.799 1.00 32.49 2323 VAL A O 1
ATOM 647 N N . PRO A 1 92 ? 42.424 14.548 32.689 1.00 32.48 2324 PRO A N 1
ATOM 648 C CA . PRO A 1 92 ? 43.213 15.236 33.724 1.00 32.89 2324 PRO A CA 1
ATOM 649 C C . PRO A 1 92 ? 43.159 16.751 33.574 1.00 32.58 2324 PRO A C 1
ATOM 650 O O . PRO A 1 92 ? 43.379 17.277 32.479 1.00 33.10 2324 PRO A O 1
ATOM 654 N N . VAL A 1 93 ? 42.879 17.436 34.681 1.00 31.59 2325 VAL A N 1
ATOM 655 C CA . VAL A 1 93 ? 42.749 18.873 34.683 1.00 30.87 2325 VAL A CA 1
ATOM 656 C C . VAL A 1 93 ? 43.885 19.461 35.534 1.00 31.20 2325 VAL A C 1
ATOM 657 O O . VAL A 1 93 ? 44.030 19.122 36.712 1.00 30.84 2325 VAL A O 1
ATOM 661 N N . ALA A 1 94 ? 44.698 20.328 34.919 1.00 30.96 2326 ALA A N 1
ATOM 662 C CA . ALA A 1 94 ? 45.896 20.872 35.557 1.00 30.76 2326 ALA A CA 1
ATOM 663 C C . ALA A 1 94 ? 45.619 22.246 36.132 1.00 30.78 2326 ALA A C 1
ATOM 664 O O . ALA A 1 94 ? 44.640 22.909 35.749 1.00 30.93 2326 ALA A O 1
ATOM 666 N N . SER A 1 95 ? 46.467 22.661 37.080 1.00 31.80 2327 SER A N 1
ATOM 667 C CA . SER A 1 95 ? 46.489 24.052 37.504 1.00 32.18 2327 SER A CA 1
ATOM 668 C C . SER A 1 95 ? 46.793 24.930 36.301 1.00 33.20 2327 SER A C 1
ATOM 669 O O . SER A 1 95 ? 47.552 24.540 35.417 1.00 32.68 2327 SER A O 1
ATOM 672 N N . PRO A 1 96 ? 46.163 26.117 36.255 1.00 34.87 2328 PRO A N 1
ATOM 673 C CA . PRO A 1 96 ? 46.384 27.010 35.121 1.00 36.13 2328 PRO A CA 1
ATOM 674 C C . PRO A 1 96 ? 47.865 27.409 35.010 1.00 37.39 2328 PRO A C 1
ATOM 675 O O . PRO A 1 96 ? 48.537 27.665 36.030 1.00 36.73 2328 PRO A O 1
ATOM 679 N N . SER A 1 97 ? 48.353 27.436 33.773 1.00 38.72 2329 SER A N 1
ATOM 680 C CA . SER A 1 97 ? 49.699 27.848 33.477 1.00 40.23 2329 SER A CA 1
ATOM 681 C C . SER A 1 97 ? 49.878 29.374 33.419 1.00 40.59 2329 SER A C 1
ATOM 682 O O . SER A 1 97 ? 48.982 30.177 33.720 1.00 41.00 2329 SER A O 1
ATOM 686 N N . GLY B 1 4 ? 18.626 -1.710 53.838 1.00 38.98 2236 GLY B N 1
ATOM 687 C CA . GLY B 1 4 ? 19.185 -0.598 53.012 1.00 38.38 2236 GLY B CA 1
ATOM 688 C C . GLY B 1 4 ? 20.278 0.202 53.710 1.00 38.30 2236 GLY B C 1
ATOM 689 O O . GLY B 1 4 ? 21.467 0.031 53.398 1.00 38.34 2236 GLY B O 1
ATOM 690 N N . GLY B 1 5 ? 19.862 1.059 54.658 1.00 37.90 2237 GLY B N 1
ATOM 691 C CA . GLY B 1 5 ? 20.716 2.066 55.321 1.00 37.18 2237 GLY B CA 1
ATOM 692 C C . GLY B 1 5 ? 20.229 3.462 54.939 1.00 36.69 2237 GLY B C 1
ATOM 693 O O . GLY B 1 5 ? 20.155 4.380 55.768 1.00 36.65 2237 GLY B O 1
ATOM 694 N N . ALA B 1 6 ? 19.891 3.617 53.663 1.00 36.17 2238 ALA B N 1
ATOM 695 C CA . ALA B 1 6 ? 19.167 4.787 53.186 1.00 35.24 2238 ALA B CA 1
ATOM 696 C C . ALA B 1 6 ? 1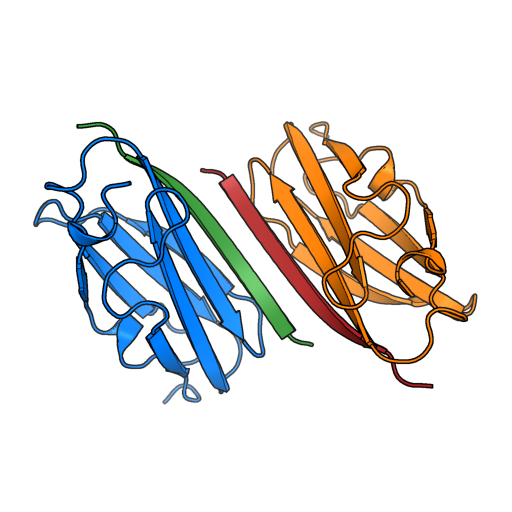7.779 4.868 53.844 1.00 35.01 2238 ALA B C 1
ATOM 697 O O . ALA B 1 6 ? 17.227 5.961 53.997 1.00 34.93 2238 ALA B O 1
ATOM 699 N N . HIS B 1 7 ? 17.240 3.728 54.282 1.00 34.93 2239 HIS B N 1
ATOM 700 C CA . HIS B 1 7 ? 15.955 3.718 55.008 1.00 34.83 2239 HIS B CA 1
ATOM 701 C C . HIS B 1 7 ? 15.991 4.309 56.439 1.00 34.27 2239 HIS B C 1
ATOM 702 O O . HIS B 1 7 ? 14.936 4.534 57.046 1.00 34.02 2239 HIS B O 1
ATOM 709 N N . LYS B 1 8 ? 17.194 4.566 56.954 1.00 33.27 2240 LYS B N 1
ATOM 710 C CA . LYS B 1 8 ? 17.392 5.166 58.277 1.00 32.67 2240 LYS B CA 1
ATOM 711 C C . LYS B 1 8 ? 17.693 6.666 58.194 1.00 32.39 2240 LYS B C 1
ATOM 712 O O . LYS B 1 8 ? 17.939 7.330 59.201 1.00 31.64 2240 LYS B O 1
ATOM 718 N N . VAL B 1 9 ? 17.687 7.191 56.975 1.00 32.48 2241 VAL B N 1
ATOM 719 C CA . VAL B 1 9 ? 17.920 8.606 56.736 1.00 33.11 2241 VAL B CA 1
ATOM 720 C C . VAL B 1 9 ? 16.572 9.325 56.553 1.00 33.33 2241 VAL B C 1
ATOM 721 O O . VAL B 1 9 ? 15.669 8.787 55.908 1.00 32.82 2241 VAL B O 1
ATOM 725 N N . ARG B 1 10 ? 16.454 10.529 57.126 1.00 34.34 2242 ARG B N 1
ATOM 726 C CA . ARG B 1 10 ? 15.292 11.416 56.932 1.00 35.05 2242 ARG B CA 1
ATOM 727 C C . ARG B 1 10 ? 15.714 12.815 56.512 1.00 34.66 2242 ARG B C 1
ATOM 728 O O . ARG B 1 10 ? 16.739 13.321 56.977 1.00 35.04 2242 ARG B O 1
ATOM 736 N N . ALA B 1 11 ? 14.907 13.442 55.656 1.00 34.31 2243 ALA B N 1
ATOM 737 C CA . ALA B 1 11 ? 15.131 14.824 55.195 1.00 34.42 2243 ALA B CA 1
ATOM 738 C C . ALA B 1 11 ? 13.822 15.656 55.209 1.00 34.06 2243 ALA B C 1
ATOM 739 O O . ALA B 1 11 ? 12.740 15.113 54.994 1.00 34.01 2243 ALA B O 1
ATOM 741 N N . GLY B 1 12 ? 13.943 16.958 55.487 1.00 33.70 2244 GLY B N 1
ATOM 742 C CA . GLY B 1 12 ? 12.789 17.829 55.754 1.00 34.18 2244 GLY B CA 1
ATOM 743 C C . GLY B 1 12 ? 13.214 19.280 55.805 1.00 34.72 2244 GLY B C 1
ATOM 744 O O . GLY B 1 12 ? 14.349 19.590 56.182 1.00 35.24 2244 GLY B O 1
ATOM 745 N N . GLY B 1 13 ? 12.320 20.168 55.378 1.00 34.91 2245 GLY B N 1
ATOM 746 C CA . GLY B 1 13 ? 12.594 21.597 55.341 1.00 34.69 2245 GLY B CA 1
ATOM 747 C C . GLY B 1 13 ? 11.871 22.292 54.198 1.00 35.06 2245 GLY B C 1
ATOM 748 O O . GLY B 1 13 ? 11.420 21.632 53.259 1.00 34.57 2245 GLY B O 1
ATOM 749 N N . PRO B 1 14 ? 11.782 23.635 54.261 1.00 34.94 2246 PRO B N 1
ATOM 750 C CA . PRO B 1 14 ? 11.062 24.413 53.238 1.00 35.02 2246 PRO B CA 1
ATOM 751 C C . PRO B 1 14 ? 11.469 24.080 51.801 1.00 34.97 2246 PRO B C 1
ATOM 752 O O . PRO B 1 14 ? 10.601 24.040 50.933 1.00 34.41 2246 PRO B O 1
ATOM 756 N N . GLY B 1 15 ? 12.765 23.813 51.591 1.00 34.32 2247 GLY B N 1
ATOM 757 C CA . GLY B 1 15 ? 13.340 23.531 50.298 1.00 33.92 2247 GLY B CA 1
ATOM 758 C C . GLY B 1 15 ? 12.985 22.188 49.674 1.00 34.65 2247 GLY B C 1
ATOM 759 O O . GLY B 1 15 ? 13.297 21.945 48.505 1.00 35.13 2247 GLY B O 1
ATOM 760 N N . LEU B 1 16 ? 12.312 21.330 50.431 1.00 34.35 2248 LEU B N 1
ATOM 761 C CA . LEU B 1 16 ? 11.744 20.103 49.902 1.00 34.44 2248 LEU B CA 1
ATOM 762 C C . LEU B 1 16 ? 10.250 20.259 49.644 1.00 34.89 2248 LEU B C 1
ATOM 763 O O . LEU B 1 16 ? 9.562 19.313 49.221 1.00 34.23 2248 LEU B O 1
ATOM 768 N N . GLU B 1 17 ? 9.748 21.457 49.915 1.00 34.50 2249 GLU B N 1
ATOM 769 C CA . GLU B 1 17 ? 8.325 21.712 49.811 1.00 35.96 2249 GLU B CA 1
ATOM 770 C C . GLU B 1 17 ? 8.050 22.654 48.642 1.00 35.24 2249 GLU B C 1
ATOM 771 O O . GLU B 1 17 ? 7.161 22.413 47.831 1.00 35.02 2249 GLU B O 1
ATOM 777 N N . ARG B 1 18 ? 8.840 23.718 48.547 1.00 35.53 2250 ARG B N 1
ATOM 778 C CA . ARG B 1 18 ? 8.678 24.707 47.484 1.00 36.47 2250 ARG B CA 1
ATOM 779 C C . ARG B 1 18 ? 9.881 25.625 47.517 1.00 36.49 2250 ARG B C 1
ATOM 780 O O . ARG B 1 18 ? 10.580 25.679 48.537 1.00 37.42 2250 ARG B O 1
ATOM 788 N N . ALA B 1 19 ? 10.157 26.307 46.404 1.00 35.38 2251 ALA B N 1
ATOM 789 C CA . ALA B 1 19 ? 11.296 27.227 46.326 1.00 34.68 2251 ALA B CA 1
ATOM 790 C C . ALA B 1 19 ? 10.932 28.364 45.403 1.00 34.05 2251 ALA B C 1
ATOM 791 O O . ALA B 1 19 ? 9.859 28.357 44.786 1.00 33.31 2251 ALA B O 1
ATOM 793 N N . GLU B 1 20 ? 11.824 29.350 45.345 1.00 34.06 2252 GLU B N 1
ATOM 794 C CA . GLU B 1 20 ? 11.758 30.467 44.411 1.00 33.13 2252 GLU B CA 1
ATOM 795 C C . GLU B 1 20 ? 13.073 30.595 43.640 1.00 32.24 2252 GLU B C 1
ATOM 796 O O . GLU B 1 20 ? 14.147 30.493 44.248 1.00 31.91 2252 GLU B O 1
ATOM 802 N N . ALA B 1 21 ? 12.996 30.856 42.332 1.00 30.93 2253 ALA B N 1
ATOM 803 C CA . ALA B 1 21 ? 14.189 31.089 41.500 1.00 30.16 2253 ALA B CA 1
ATOM 804 C C . ALA B 1 21 ? 15.045 32.195 42.143 1.00 29.50 2253 ALA B C 1
ATOM 805 O O . ALA B 1 21 ? 14.521 33.226 42.551 1.00 29.12 2253 ALA B O 1
ATOM 807 N N . GLY B 1 22 ? 16.350 31.959 42.252 1.00 29.58 2254 GLY B N 1
ATOM 808 C CA . GLY B 1 22 ? 17.293 32.931 42.826 1.00 28.97 2254 GLY B CA 1
ATOM 809 C C . GLY B 1 22 ? 17.385 32.959 44.345 1.00 29.94 2254 GLY B C 1
ATOM 810 O O . GLY B 1 22 ? 18.264 33.626 44.915 1.00 29.05 2254 GLY B O 1
ATOM 811 N N . VAL B 1 23 ? 16.469 32.254 45.010 1.00 30.29 2255 VAL B N 1
ATOM 812 C CA . VAL B 1 23 ? 16.375 32.304 46.478 1.00 30.01 2255 VAL B CA 1
ATOM 813 C C . VAL B 1 23 ? 16.860 30.983 47.048 1.00 30.40 2255 VAL B C 1
ATOM 814 O O . VAL B 1 23 ? 16.320 29.928 46.709 1.00 30.08 2255 VAL B O 1
ATOM 818 N N . PRO B 1 24 ? 17.885 31.026 47.914 1.00 30.47 2256 PRO B N 1
ATOM 819 C CA . PRO B 1 24 ? 18.374 29.792 48.560 1.00 31.04 2256 PRO B CA 1
ATOM 820 C C . PRO B 1 24 ? 17.299 28.995 49.310 1.00 31.40 2256 PRO B C 1
ATOM 821 O O . PRO B 1 24 ? 16.612 29.508 50.183 1.00 31.09 2256 PRO B O 1
ATOM 825 N N . ALA B 1 25 ? 17.162 27.740 48.930 1.00 32.68 2257 ALA B N 1
ATOM 826 C CA . ALA B 1 25 ? 16.127 26.853 49.459 1.00 33.02 2257 ALA B CA 1
ATOM 827 C C . ALA B 1 25 ? 16.846 25.875 50.404 1.00 33.61 2257 ALA B C 1
ATOM 828 O O . ALA B 1 25 ? 17.867 25.278 50.044 1.00 35.24 2257 ALA B O 1
ATOM 830 N N . GLU B 1 26 ? 16.327 25.706 51.602 1.00 32.94 2258 GLU B N 1
ATOM 831 C CA . GLU B 1 26 ? 17.081 24.970 52.609 1.00 34.46 2258 GLU B CA 1
ATOM 832 C C . GLU B 1 26 ? 16.316 23.790 53.152 1.00 33.05 2258 GLU B C 1
ATOM 833 O O . GLU B 1 26 ? 15.093 23.824 53.274 1.00 32.94 2258 GLU B O 1
ATOM 839 N N . PHE B 1 27 ? 17.062 22.738 53.447 1.00 33.29 2259 PHE B N 1
ATOM 840 C CA . PHE B 1 27 ? 16.546 21.602 54.197 1.00 32.80 2259 PHE B CA 1
ATOM 841 C C . PHE B 1 27 ? 17.652 20.927 55.001 1.00 32.97 2259 PHE B C 1
ATOM 842 O O . PHE B 1 27 ? 18.821 21.292 54.913 1.00 32.92 2259 PHE B O 1
ATOM 850 N N . SER B 1 28 ? 17.256 19.953 55.802 1.00 33.49 2260 SER B N 1
ATOM 851 C CA . SER B 1 28 ? 18.146 19.284 56.729 1.00 33.16 2260 SER B CA 1
ATOM 852 C C . SER B 1 28 ? 18.032 17.779 56.512 1.00 32.96 2260 SER B C 1
ATOM 853 O O . SER B 1 28 ? 16.971 17.286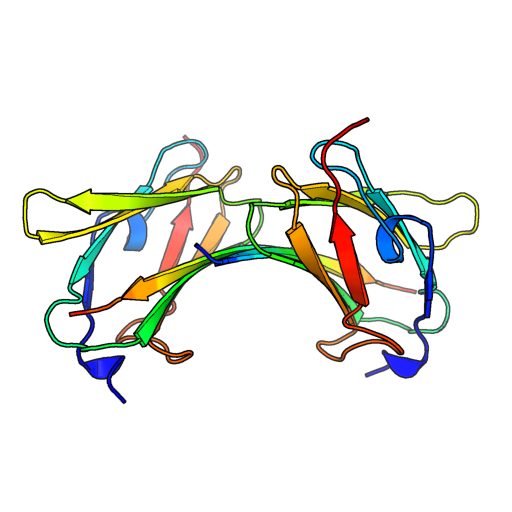 56.155 1.00 32.68 2260 SER B O 1
ATOM 856 N N . ILE B 1 29 ? 19.150 17.074 56.685 1.00 32.81 2261 ILE B N 1
ATOM 857 C CA . ILE B 1 29 ? 19.216 15.615 56.596 1.00 32.20 2261 ILE B CA 1
ATOM 858 C C . ILE B 1 29 ? 19.711 15.069 57.928 1.00 32.73 2261 ILE B C 1
ATOM 859 O O . ILE B 1 29 ? 20.746 15.505 58.444 1.00 32.35 2261 ILE B O 1
ATOM 864 N N . TRP B 1 30 ? 18.935 14.139 58.489 1.00 33.30 2262 TRP B N 1
ATOM 865 C CA . TRP B 1 30 ? 19.267 13.463 59.743 1.00 34.19 2262 TRP B CA 1
ATOM 866 C C . TRP B 1 30 ? 20.010 12.207 59.351 1.00 34.20 2262 TRP B C 1
ATOM 867 O O . TRP B 1 30 ? 19.441 11.292 58.762 1.00 34.23 2262 TRP B O 1
ATOM 878 N N . THR B 1 31 ? 21.297 12.194 59.642 1.00 34.90 2263 THR B N 1
ATOM 879 C CA . THR B 1 31 ? 22.188 11.165 59.117 1.00 36.00 2263 THR B CA 1
ATOM 880 C C . THR B 1 31 ? 22.667 10.245 60.242 1.00 36.30 2263 THR B C 1
ATOM 881 O O . THR B 1 31 ? 23.203 9.162 59.985 1.00 36.68 2263 THR B O 1
ATOM 885 N N . ARG B 1 32 ? 22.415 10.678 61.478 1.00 36.54 2264 ARG B N 1
ATOM 886 C CA . ARG B 1 32 ? 22.899 10.044 62.719 1.00 37.31 2264 ARG B CA 1
ATOM 887 C C . ARG B 1 32 ? 22.887 8.525 62.764 1.00 36.75 2264 ARG B C 1
ATOM 888 O O . ARG B 1 32 ? 23.706 7.929 63.466 1.00 37.10 2264 ARG B O 1
ATOM 896 N N . GLU B 1 33 ? 21.960 7.889 62.057 1.00 36.35 2265 GLU B N 1
ATOM 897 C CA . GLU B 1 33 ? 21.811 6.441 62.206 1.00 36.50 2265 GLU B CA 1
ATOM 898 C C . GLU B 1 33 ? 21.858 5.590 60.931 1.00 35.79 2265 GLU B C 1
ATOM 899 O O . GLU B 1 33 ? 21.517 4.408 60.952 1.00 36.07 2265 GLU B O 1
ATOM 905 N N . ALA B 1 34 ? 22.312 6.196 59.841 1.00 35.23 2266 ALA B N 1
ATOM 906 C CA . ALA B 1 34 ? 22.617 5.47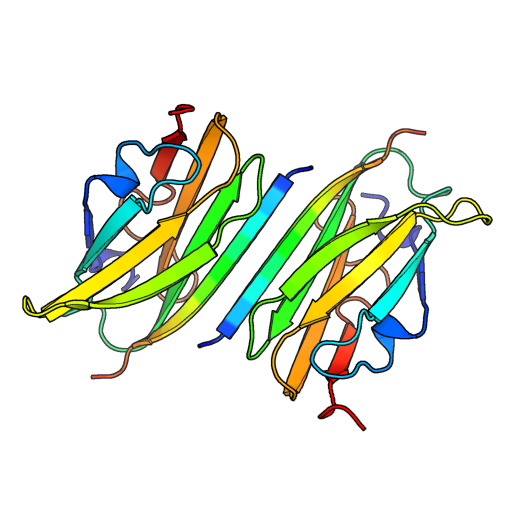8 58.610 1.00 34.41 2266 ALA B CA 1
ATOM 907 C C . ALA B 1 34 ? 23.975 4.764 58.704 1.00 34.07 2266 ALA B C 1
ATOM 908 O O . ALA B 1 34 ? 24.242 3.835 57.938 1.00 34.40 2266 ALA B O 1
ATOM 910 N N . GLY B 1 35 ? 24.816 5.187 59.648 1.00 32.95 2267 GLY B N 1
ATOM 911 C CA . GLY B 1 35 ? 26.200 4.717 59.707 1.00 31.98 2267 GLY B CA 1
ATOM 912 C C . GLY B 1 35 ? 27.059 5.282 58.583 1.00 31.02 2267 GLY B C 1
ATOM 913 O O . GLY B 1 35 ? 26.830 6.394 58.107 1.00 30.11 2267 GLY B O 1
ATOM 914 N N . ALA B 1 36 ? 28.036 4.495 58.146 1.00 30.64 2268 ALA B N 1
ATOM 915 C CA . ALA B 1 36 ? 29.038 4.939 57.181 1.00 30.05 2268 ALA B CA 1
ATOM 916 C C . ALA B 1 36 ? 28.499 4.842 55.763 1.00 30.25 2268 ALA B C 1
ATOM 917 O O . ALA B 1 36 ? 27.704 3.962 55.467 1.00 30.77 2268 ALA B O 1
ATOM 919 N N . GLY B 1 37 ? 28.911 5.764 54.899 1.00 29.64 2269 GLY B N 1
ATOM 920 C CA . GLY B 1 37 ? 28.473 5.748 53.514 1.00 29.44 2269 GLY B CA 1
ATOM 921 C C . GLY B 1 37 ? 28.510 7.086 52.808 1.00 29.28 2269 GLY B C 1
ATOM 922 O O . GLY B 1 37 ? 28.901 8.104 53.387 1.00 28.42 2269 GLY B O 1
ATOM 923 N N . GLY B 1 38 ? 28.131 7.057 51.533 1.00 29.37 2270 GLY B N 1
ATOM 924 C CA . GLY B 1 38 ? 28.128 8.242 50.688 1.00 30.61 2270 GLY B CA 1
ATOM 925 C C . GLY B 1 38 ? 26.745 8.850 50.641 1.00 31.06 2270 GLY B C 1
ATOM 926 O O . GLY B 1 38 ? 25.785 8.202 50.240 1.00 31.12 2270 GLY B O 1
ATOM 927 N N . LEU B 1 39 ? 26.650 10.095 51.089 1.00 31.94 2271 LEU B N 1
ATOM 928 C CA . LEU B 1 39 ? 25.413 10.850 51.038 1.00 32.03 2271 LEU B CA 1
ATOM 929 C C . LEU B 1 39 ? 25.437 11.738 49.792 1.00 32.90 2271 LEU B C 1
ATOM 930 O O . LEU B 1 39 ? 26.300 12.641 49.692 1.00 32.81 2271 LEU B O 1
ATOM 935 N N . ALA B 1 40 ? 24.527 11.454 48.846 1.00 32.78 2272 ALA B N 1
ATOM 936 C CA . ALA B 1 40 ? 24.417 12.209 47.596 1.00 33.54 2272 ALA B CA 1
ATOM 937 C C . ALA B 1 40 ? 23.119 13.022 47.544 1.00 34.08 2272 ALA B C 1
ATOM 938 O O . ALA B 1 40 ? 22.025 12.475 47.764 1.00 34.94 2272 ALA B O 1
ATOM 940 N N . ILE B 1 41 ? 23.246 14.326 47.284 1.00 33.89 2273 ILE B N 1
ATOM 941 C CA . ILE B 1 41 ? 22.088 15.199 47.044 1.00 33.81 2273 ILE B CA 1
ATOM 942 C C . ILE B 1 41 ? 22.182 15.640 45.588 1.00 33.76 2273 ILE B C 1
ATOM 943 O O . ILE B 1 41 ? 23.243 16.007 45.137 1.00 32.02 2273 ILE B O 1
ATOM 948 N N . ALA B 1 42 ? 21.070 15.589 44.852 1.00 33.71 2274 ALA B N 1
ATOM 949 C CA . ALA B 1 42 ? 21.068 16.036 43.447 1.00 33.01 2274 ALA B CA 1
ATOM 950 C C . ALA B 1 42 ? 19.847 16.904 43.204 1.00 33.43 2274 ALA B C 1
ATOM 951 O O . ALA B 1 42 ? 18.814 16.712 43.829 1.00 33.16 2274 ALA B O 1
ATOM 953 N N . VAL B 1 43 ? 19.977 17.874 42.299 1.00 33.99 2275 VAL B N 1
ATOM 954 C CA . VAL B 1 43 ? 18.837 18.688 41.893 1.00 33.92 2275 VAL B CA 1
ATOM 955 C C . VAL B 1 43 ? 18.735 18.605 40.368 1.00 33.34 2275 VAL B C 1
ATOM 956 O O . VAL B 1 43 ? 19.709 18.807 39.658 1.00 31.81 2275 VAL B O 1
ATOM 960 N N . GLU B 1 44 ? 17.558 18.243 39.893 1.00 32.18 2276 GLU B N 1
ATOM 961 C CA . GLU B 1 44 ? 17.357 18.022 38.470 1.00 34.01 2276 GLU B CA 1
ATOM 962 C C . GLU B 1 44 ? 16.145 18.839 38.040 1.00 32.70 2276 GLU B C 1
ATOM 963 O O . GLU B 1 44 ? 15.105 18.795 38.695 1.00 32.72 2276 GLU B O 1
ATOM 969 N N . GLY B 1 45 ? 16.298 19.577 36.942 1.00 32.77 2277 GLY B N 1
ATOM 970 C CA . GLY B 1 45 ? 15.200 20.383 36.416 1.00 32.57 2277 GLY B CA 1
ATOM 971 C C . GLY B 1 45 ? 15.583 21.304 35.269 1.00 33.07 2277 GLY B C 1
ATOM 972 O O . GLY B 1 45 ? 16.660 21.154 34.678 1.00 33.02 2277 GLY B O 1
ATOM 973 N N . PRO B 1 46 ? 14.691 22.265 34.951 1.00 33.48 2278 PRO B N 1
ATOM 974 C CA . PRO B 1 46 ? 14.815 23.172 33.793 1.00 34.35 2278 PRO B CA 1
ATOM 975 C C . PRO B 1 46 ? 15.938 24.201 33.840 1.00 34.88 2278 PRO B C 1
ATOM 976 O O . PRO B 1 46 ? 16.116 24.902 32.865 1.00 35.38 2278 PRO B O 1
ATOM 980 N N . SER B 1 47 ? 16.679 24.300 34.943 1.00 34.93 2279 SER B N 1
ATOM 981 C CA . SER B 1 47 ? 17.865 25.160 34.976 1.00 35.76 2279 SER B CA 1
ATOM 982 C C . SER B 1 47 ? 18.940 24.594 35.920 1.00 36.20 2279 SER B C 1
ATOM 983 O O . SER B 1 47 ? 18.705 23.590 36.620 1.00 35.61 2279 SER B O 1
ATOM 986 N N . LYS B 1 48 ? 20.111 25.244 35.925 1.00 36.87 2280 LYS B N 1
ATOM 987 C CA . LYS B 1 48 ? 21.269 24.847 36.717 1.00 38.23 2280 LYS B CA 1
ATOM 988 C C . LYS B 1 48 ? 21.045 25.105 38.209 1.00 38.45 2280 LYS B C 1
ATOM 989 O O . LYS B 1 48 ? 20.491 26.143 38.583 1.00 38.54 2280 LYS B O 1
ATOM 995 N N . ALA B 1 49 ? 21.472 24.159 39.043 1.00 37.00 2281 ALA B N 1
ATOM 996 C CA . ALA B 1 49 ? 21.353 24.279 40.468 1.00 37.49 2281 ALA B CA 1
ATOM 997 C C . ALA B 1 49 ? 22.735 24.431 41.062 1.00 37.67 2281 ALA B C 1
ATOM 998 O O . ALA B 1 49 ? 23.692 23.817 40.580 1.00 37.97 2281 ALA B O 1
ATOM 1000 N N . GLU B 1 50 ? 22.839 25.305 42.056 1.00 37.66 2282 GLU B N 1
ATOM 1001 C CA . GLU B 1 50 ? 24.010 25.421 42.907 1.00 37.71 2282 GLU B CA 1
ATOM 1002 C C . GLU B 1 50 ? 23.598 24.807 44.237 1.00 37.41 2282 GLU B C 1
ATOM 1003 O O . GLU B 1 50 ? 22.522 25.110 44.742 1.00 37.34 2282 GLU B O 1
ATOM 1009 N N . ILE B 1 51 ? 24.420 23.897 44.754 1.00 37.65 2283 ILE B N 1
ATOM 1010 C CA . ILE B 1 51 ? 24.133 23.164 46.004 1.00 38.50 2283 ILE B CA 1
ATOM 1011 C C . ILE B 1 51 ? 25.290 23.303 46.996 1.00 38.35 2283 ILE B C 1
ATOM 1012 O O . ILE B 1 51 ? 26.457 23.285 46.593 1.00 38.65 2283 ILE B O 1
ATOM 1017 N N . SER B 1 52 ? 24.976 23.461 48.279 1.00 38.65 2284 SER B N 1
ATOM 1018 C CA . SER B 1 52 ? 26.014 23.399 49.329 1.00 39.38 2284 SER B CA 1
ATOM 1019 C C . SER B 1 52 ? 25.551 22.677 50.605 1.00 39.70 2284 SER B C 1
ATOM 1020 O O . SER B 1 52 ? 24.353 22.487 50.799 1.00 39.05 2284 SER B O 1
ATOM 1023 N N . PHE B 1 53 ? 26.525 22.216 51.408 1.00 40.78 2285 PHE B N 1
ATOM 1024 C CA . PHE B 1 53 ? 26.316 21.585 52.729 1.00 41.52 2285 PHE B CA 1
ATOM 1025 C C . PHE B 1 53 ? 26.684 22.612 53.792 1.00 41.50 2285 PHE B C 1
ATOM 1026 O O . PHE B 1 53 ? 27.550 23.446 53.560 1.00 41.25 2285 PHE B O 1
ATOM 1034 N N . GLU B 1 54 ? 26.038 22.519 54.956 1.00 42.05 2286 GLU B N 1
ATOM 1035 C CA . GLU B 1 54 ? 26.491 23.147 56.209 1.00 43.26 2286 GLU B CA 1
ATOM 1036 C C . GLU B 1 54 ? 26.337 22.123 57.324 1.00 42.63 2286 GLU B C 1
ATOM 1037 O O . GLU B 1 54 ? 25.333 21.417 57.374 1.00 42.21 2286 GLU B O 1
ATOM 1043 N N . ASP B 1 55 ? 27.324 22.031 58.217 1.00 43.19 2287 ASP B N 1
ATOM 1044 C CA . ASP B 1 55 ? 27.120 21.343 59.499 1.00 42.94 2287 ASP B CA 1
ATOM 1045 C C . ASP B 1 55 ? 26.260 22.258 60.359 1.00 42.41 2287 ASP B C 1
ATOM 1046 O O . ASP B 1 55 ? 26.722 23.319 60.792 1.00 42.65 2287 ASP B O 1
ATOM 1051 N N . ARG B 1 56 ? 25.015 21.849 60.595 1.00 41.49 2288 ARG B N 1
ATOM 1052 C CA . ARG B 1 56 ? 24.092 22.623 61.440 1.00 40.63 2288 ARG B CA 1
ATOM 1053 C C . ARG B 1 56 ? 24.364 22.467 62.951 1.00 39.98 2288 ARG B C 1
ATOM 1054 O O . ARG B 1 56 ? 24.867 21.422 63.394 1.00 39.62 2288 ARG B O 1
ATOM 1062 N N . LYS B 1 57 ? 24.023 23.502 63.728 1.00 39.03 2289 LYS B N 1
ATOM 1063 C CA . LYS B 1 57 ? 24.219 23.489 65.192 1.00 38.59 2289 LYS B CA 1
ATOM 1064 C C . LYS B 1 57 ? 23.421 22.370 65.893 1.00 37.76 2289 LYS B C 1
ATOM 1065 O O . LYS B 1 57 ? 23.848 21.852 66.924 1.00 37.29 2289 LYS B O 1
ATOM 1071 N N . ASP B 1 58 ? 22.282 21.992 65.306 1.00 37.22 2290 ASP B N 1
ATOM 1072 C CA . ASP B 1 58 ? 21.439 20.891 65.814 1.00 36.27 2290 ASP B CA 1
ATOM 1073 C C . ASP B 1 58 ? 21.977 19.478 65.520 1.00 35.18 2290 ASP B C 1
ATOM 1074 O O . ASP B 1 58 ? 21.406 18.481 65.969 1.00 34.83 2290 ASP B O 1
ATOM 1079 N N . GLY B 1 59 ? 23.062 19.404 64.757 1.00 34.50 2291 GLY B N 1
ATOM 1080 C CA . GLY B 1 59 ? 23.710 18.136 64.463 1.00 34.25 2291 GLY B CA 1
ATOM 1081 C C . GLY B 1 59 ? 23.295 17.447 63.182 1.00 34.28 2291 GLY B C 1
ATOM 1082 O O . GLY B 1 59 ? 23.862 16.411 62.822 1.00 34.29 2291 GLY B O 1
ATOM 1083 N N . SER B 1 60 ? 22.300 18.004 62.491 1.00 33.97 2292 SER B N 1
ATOM 1084 C CA . SER B 1 60 ? 21.892 17.470 61.192 1.00 33.85 2292 SER B CA 1
ATOM 1085 C C . SER B 1 60 ? 22.811 18.007 60.104 1.00 33.68 2292 SER B C 1
ATOM 1086 O O . SER B 1 60 ? 23.611 18.935 60.336 1.00 33.75 2292 SER B O 1
ATOM 1089 N N . CYS B 1 61 ? 22.720 17.396 58.929 1.00 33.98 2293 CYS B N 1
ATOM 1090 C CA . CYS B 1 61 ? 23.382 17.938 57.753 1.00 34.12 2293 CYS B CA 1
ATOM 1091 C C . CYS B 1 61 ? 22.476 18.929 56.980 1.00 33.32 2293 CYS B C 1
ATOM 1092 O O . CYS B 1 61 ? 21.473 18.554 56.387 1.00 32.85 2293 CYS B O 1
ATOM 1095 N N . GLY B 1 62 ? 22.875 20.193 56.991 1.00 33.41 2294 GLY B N 1
ATOM 1096 C CA . GLY B 1 62 ? 22.175 21.248 56.280 1.00 33.32 2294 GLY B CA 1
ATOM 1097 C C . GLY B 1 62 ? 22.497 21.228 54.810 1.00 33.43 2294 GLY B C 1
ATOM 1098 O O . GLY B 1 62 ? 23.594 20.851 54.407 1.00 33.98 2294 GLY B O 1
ATOM 1099 N N . VAL B 1 63 ? 21.514 21.606 54.005 1.00 33.40 2295 VAL B N 1
ATOM 1100 C CA . VAL B 1 63 ? 21.663 21.680 52.557 1.00 33.78 2295 VAL B CA 1
ATOM 1101 C C . VAL B 1 63 ? 21.005 22.983 52.154 1.00 33.58 2295 VAL B C 1
ATOM 1102 O O . VAL B 1 63 ? 19.960 23.327 52.689 1.00 32.71 2295 VAL B O 1
ATOM 1106 N N . ALA B 1 64 ? 21.680 23.741 51.288 1.00 33.70 2296 ALA B N 1
ATOM 1107 C CA . ALA B 1 64 ? 21.075 24.913 50.627 1.00 33.82 2296 ALA B CA 1
ATOM 1108 C C . ALA B 1 64 ? 21.244 24.730 49.122 1.00 34.24 2296 ALA B C 1
ATOM 1109 O O . ALA B 1 64 ? 22.298 24.290 48.682 1.00 34.58 2296 ALA B O 1
ATOM 1111 N N . TYR B 1 65 ? 20.206 25.016 48.335 1.00 34.28 2297 TYR B N 1
ATOM 1112 C CA . TYR B 1 65 ? 20.372 25.052 46.888 1.00 34.65 2297 TYR B CA 1
ATOM 1113 C C . TYR B 1 65 ? 19.697 26.290 46.289 1.00 34.64 2297 TYR B C 1
ATOM 1114 O O . TYR B 1 65 ? 18.795 26.868 46.897 1.00 35.14 2297 TYR B O 1
ATOM 1123 N N . VAL B 1 66 ? 20.185 26.719 45.127 1.00 34.23 2298 VAL B N 1
ATOM 1124 C CA . VAL B 1 66 ? 19.590 27.818 44.367 1.00 34.12 2298 VAL B CA 1
ATOM 1125 C C . VAL B 1 66 ? 19.464 27.343 42.916 1.00 34.11 2298 VAL B C 1
ATOM 1126 O O . VAL B 1 66 ? 20.403 26.733 42.386 1.00 33.91 2298 VAL B O 1
ATOM 1130 N N . VAL B 1 67 ? 18.312 27.634 42.296 1.00 33.00 2299 VAL B N 1
ATOM 1131 C CA . VAL B 1 67 ? 18.056 27.349 40.866 1.00 32.91 2299 VAL B CA 1
ATOM 1132 C C . VAL B 1 67 ? 17.653 28.645 40.139 1.00 32.52 2299 VAL B C 1
ATOM 1133 O O . VAL B 1 67 ? 17.239 29.625 40.772 1.00 31.76 2299 VAL B O 1
ATOM 1137 N N . GLN B 1 68 ? 17.752 28.645 38.816 1.00 32.79 2300 GLN B N 1
ATOM 1138 C CA . GLN B 1 68 ? 17.691 29.876 38.056 1.00 33.71 2300 GLN B CA 1
ATOM 1139 C C . GLN B 1 68 ? 16.313 30.269 37.608 1.00 34.34 2300 GLN B C 1
ATOM 1140 O O . GLN B 1 68 ? 16.035 31.454 37.457 1.00 33.57 2300 GLN B O 1
ATOM 1146 N N . GLU B 1 69 ? 15.483 29.255 37.354 1.00 34.98 2301 GLU B N 1
ATOM 1147 C CA . GLU B 1 69 ? 14.215 29.386 36.629 1.00 35.50 2301 GLU B CA 1
ATOM 1148 C C . GLU B 1 69 ? 13.085 28.704 37.371 1.00 34.38 2301 GLU B C 1
ATOM 1149 O O . GLU B 1 69 ? 13.310 27.710 38.051 1.00 35.46 2301 GLU B O 1
ATOM 1155 N N . PRO B 1 70 ? 11.865 29.235 37.238 1.00 33.70 2302 PRO B N 1
ATOM 1156 C CA . PRO B 1 70 ? 10.682 28.541 37.753 1.00 32.82 2302 PRO B CA 1
ATOM 1157 C C . PRO B 1 70 ? 10.426 27.189 37.034 1.00 31.71 2302 PRO B C 1
ATOM 1158 O O . PRO B 1 70 ? 10.961 26.935 35.963 1.00 30.79 2302 PRO B O 1
ATOM 1162 N N . GLY B 1 71 ? 9.603 26.344 37.624 1.00 30.63 2303 GLY B N 1
ATOM 1163 C CA . GLY B 1 71 ? 9.357 25.007 37.090 1.00 30.76 2303 GLY B CA 1
ATOM 1164 C C . GLY B 1 71 ? 9.421 23.964 38.187 1.00 30.50 2303 GLY B C 1
ATOM 1165 O O . GLY B 1 71 ? 9.632 24.313 39.352 1.00 30.50 2303 GLY B O 1
ATOM 1166 N N . ASP B 1 72 ? 9.269 22.692 37.827 1.00 29.91 2304 ASP B N 1
ATOM 1167 C CA . ASP B 1 72 ? 9.381 21.588 38.797 1.00 30.80 2304 ASP B CA 1
ATOM 1168 C C . ASP B 1 72 ? 10.756 20.962 38.790 1.00 30.91 2304 ASP B C 1
ATOM 1169 O O . ASP B 1 72 ? 11.348 20.770 37.728 1.00 29.81 2304 ASP B O 1
ATOM 1174 N N . TYR B 1 73 ? 11.269 20.665 39.978 1.00 31.30 2305 TYR B N 1
ATOM 1175 C CA . TYR B 1 73 ? 12.649 20.164 40.110 1.00 32.55 2305 TYR B CA 1
ATOM 1176 C C . TYR B 1 73 ? 12.544 18.893 40.915 1.00 33.81 2305 TYR B C 1
ATOM 1177 O O . TYR B 1 73 ? 11.653 18.763 41.767 1.00 34.57 2305 TYR B O 1
ATOM 1186 N N . GLU B 1 74 ? 13.428 17.951 40.650 1.00 34.65 2306 GLU B N 1
ATOM 1187 C CA . GLU B 1 74 ? 13.506 16.788 41.510 1.00 36.03 2306 GLU B CA 1
ATOM 1188 C C . GLU B 1 74 ? 14.739 16.885 42.373 1.00 35.93 2306 GLU B C 1
ATOM 1189 O O . GLU B 1 74 ? 15.851 16.969 41.845 1.00 34.82 2306 GLU B O 1
ATOM 1195 N N . VAL B 1 75 ? 14.521 16.899 43.692 1.00 36.18 2307 VAL B N 1
ATOM 1196 C CA . VAL B 1 75 ? 15.597 16.925 44.685 1.00 36.26 2307 VAL B CA 1
ATOM 1197 C C . VAL B 1 75 ? 15.740 15.500 45.232 1.00 36.86 2307 VAL B C 1
ATOM 1198 O O . VAL B 1 75 ? 14.832 14.977 45.875 1.00 36.61 2307 VAL B O 1
ATOM 1202 N N . SER B 1 76 ? 16.876 14.883 44.917 1.00 36.59 2308 SER B N 1
ATOM 1203 C CA . SER B 1 76 ? 17.219 13.511 45.278 1.00 37.32 2308 SER B CA 1
ATOM 1204 C C . SER B 1 76 ? 18.084 13.555 46.507 1.00 36.74 2308 SER B C 1
ATOM 1205 O O . SER B 1 76 ? 19.013 14.350 46.569 1.00 36.56 2308 SER B O 1
ATOM 1208 N N . VAL B 1 77 ? 17.801 12.682 47.462 1.00 36.70 2309 VAL B N 1
ATOM 1209 C CA . VAL B 1 77 ? 18.711 12.408 48.574 1.00 35.64 2309 VAL B CA 1
ATOM 1210 C C . VAL B 1 77 ? 18.931 10.887 48.606 1.00 35.87 2309 VAL B C 1
ATOM 1211 O O . VAL B 1 77 ? 17.995 10.127 48.861 1.00 35.15 2309 VAL B O 1
ATOM 1215 N N . LYS B 1 78 ? 20.151 10.452 48.280 1.00 35.67 2310 LYS B N 1
ATOM 1216 C CA . LYS B 1 78 ? 20.462 9.036 48.207 1.00 36.52 2310 LYS B CA 1
ATOM 1217 C C . LYS B 1 78 ? 21.549 8.693 49.234 1.00 36.36 2310 LYS B C 1
ATOM 1218 O O . LYS B 1 78 ? 22.417 9.506 49.538 1.00 36.51 2310 LYS B O 1
ATOM 1224 N N . PHE B 1 79 ? 21.482 7.494 49.789 1.00 36.46 2311 PHE B N 1
ATOM 1225 C CA . PHE B 1 79 ? 22.528 7.043 50.693 1.00 36.53 2311 PHE B CA 1
ATOM 1226 C C . PHE B 1 79 ? 23.076 5.742 50.154 1.00 36.73 2311 PHE B C 1
ATOM 1227 O O . PHE B 1 79 ? 22.351 4.749 50.032 1.00 35.88 2311 PHE B O 1
ATOM 1235 N N . ASN B 1 80 ? 24.355 5.770 49.789 1.00 37.95 2312 ASN B N 1
ATOM 1236 C CA . ASN B 1 80 ? 24.984 4.623 49.132 1.00 39.39 2312 ASN B CA 1
ATOM 1237 C C . ASN B 1 80 ? 24.169 4.238 47.889 1.00 40.68 2312 ASN B C 1
ATOM 1238 O O . ASN B 1 80 ? 23.755 3.085 47.735 1.00 41.14 2312 ASN B O 1
ATOM 1243 N N . GLU B 1 81 ? 23.893 5.239 47.046 1.00 41.70 2313 GLU B N 1
ATOM 1244 C CA . GLU B 1 81 ? 23.193 5.052 45.763 1.00 42.79 2313 GLU B CA 1
ATOM 1245 C C . GLU B 1 81 ? 21.728 4.577 45.900 1.00 41.84 2313 GLU B C 1
ATOM 1246 O O . GLU B 1 81 ? 21.136 4.082 44.941 1.00 42.52 2313 GLU B O 1
ATOM 1252 N N . GLU B 1 82 ? 21.155 4.722 47.092 1.00 40.81 2314 GLU B N 1
ATOM 1253 C CA . GLU B 1 82 ? 19.747 4.375 47.333 1.00 39.83 2314 GLU B CA 1
ATOM 1254 C C . GLU B 1 82 ? 18.974 5.602 47.821 1.00 38.46 2314 GLU B C 1
ATOM 1255 O O . GLU B 1 82 ? 19.442 6.313 48.708 1.00 38.09 2314 GLU B O 1
ATOM 1261 N N . HIS B 1 83 ? 17.791 5.837 47.252 1.00 37.08 2315 HIS B N 1
ATOM 1262 C CA . HIS B 1 83 ? 16.921 6.940 47.663 1.00 35.91 2315 HIS B CA 1
ATOM 1263 C C . HIS B 1 83 ? 16.455 6.710 49.081 1.00 35.27 2315 HIS B C 1
ATOM 1264 O O . HIS B 1 83 ? 15.945 5.650 49.389 1.00 35.47 2315 HIS B O 1
ATOM 1271 N N . ILE B 1 84 ? 16.604 7.716 49.932 1.00 34.91 2316 ILE B N 1
ATOM 1272 C CA . ILE B 1 84 ? 16.040 7.689 51.295 1.00 34.12 2316 ILE B CA 1
ATOM 1273 C C . ILE B 1 84 ? 14.504 7.746 51.178 1.00 34.48 2316 ILE B C 1
ATOM 1274 O O . ILE B 1 84 ? 13.995 8.062 50.088 1.00 34.72 2316 ILE B O 1
ATOM 1279 N N . PRO B 1 85 ? 13.759 7.468 52.280 1.00 34.41 2317 PRO B N 1
ATOM 1280 C CA . PRO B 1 85 ? 12.300 7.593 52.197 1.00 34.57 2317 PRO B CA 1
ATOM 1281 C C . PRO B 1 85 ? 11.835 8.971 51.723 1.00 34.90 2317 PRO B C 1
ATOM 1282 O O . PRO B 1 85 ? 12.312 9.990 52.239 1.00 35.06 2317 PRO B O 1
ATOM 1286 N N . ASP B 1 86 ? 10.916 8.951 50.748 1.00 35.21 2318 ASP B N 1
ATOM 1287 C CA . ASP B 1 86 ? 10.302 10.111 50.054 1.00 35.84 2318 ASP B CA 1
ATOM 1288 C C . ASP B 1 86 ? 11.153 10.801 48.992 1.00 35.69 2318 ASP B C 1
ATOM 1289 O O . ASP B 1 86 ? 10.741 11.806 48.430 1.00 36.44 2318 ASP B O 1
ATOM 1294 N N . SER B 1 87 ? 12.322 10.257 48.695 1.00 36.08 2319 SER B N 1
ATOM 1295 C CA . SER B 1 87 ? 13.150 10.777 47.604 1.00 36.18 2319 SER B CA 1
ATOM 1296 C C . SER B 1 87 ? 12.835 9.998 46.294 1.00 36.77 2319 SER B C 1
ATOM 1297 O O . SER B 1 87 ? 12.692 8.776 46.335 1.00 36.72 2319 SER B O 1
ATOM 1300 N N . PRO B 1 88 ? 12.748 10.697 45.129 1.00 36.89 2320 PRO B N 1
ATOM 1301 C CA . PRO B 1 88 ? 12.957 12.143 44.953 1.00 36.84 2320 PRO B CA 1
ATOM 1302 C C . PRO B 1 88 ? 11.800 13.037 45.415 1.00 36.26 2320 PRO B C 1
ATOM 1303 O O . PRO B 1 88 ? 10.639 12.662 45.339 1.00 36.83 2320 PRO B O 1
ATOM 1307 N N . PHE B 1 89 ? 12.157 14.196 45.947 1.00 36.04 2321 PHE B N 1
ATOM 1308 C CA . PHE B 1 89 ? 11.202 15.217 46.318 1.00 36.12 2321 PHE B CA 1
ATOM 1309 C C . PHE B 1 89 ? 10.935 16.072 45.077 1.00 35.79 2321 PHE B C 1
ATOM 1310 O O . PHE B 1 89 ? 11.874 16.594 44.482 1.00 36.49 2321 PHE B O 1
ATOM 1318 N N . VAL B 1 90 ? 9.681 16.163 44.665 1.00 34.25 2322 VAL B N 1
ATOM 1319 C CA . VAL B 1 90 ? 9.279 17.044 43.563 1.00 34.51 2322 VAL B CA 1
ATOM 1320 C C . VAL B 1 90 ? 8.995 18.428 44.165 1.00 33.77 2322 VAL B C 1
ATOM 1321 O O . VAL B 1 90 ? 8.128 18.581 45.001 1.00 33.68 2322 VAL B O 1
ATOM 1325 N N . VAL B 1 91 ? 9.758 19.426 43.750 1.00 33.80 2323 VAL B N 1
ATOM 1326 C CA . VAL B 1 91 ? 9.660 20.757 44.338 1.00 32.94 2323 VAL B CA 1
ATOM 1327 C C . VAL B 1 91 ? 9.212 21.739 43.267 1.00 32.04 2323 VAL B C 1
ATOM 1328 O O . VAL B 1 91 ? 9.931 21.925 42.281 1.00 31.94 2323 VAL B O 1
ATOM 1332 N N . PRO B 1 92 ? 8.033 22.355 43.457 1.00 31.68 2324 PRO B N 1
ATOM 1333 C CA . PRO B 1 92 ? 7.586 23.429 42.578 1.00 32.32 2324 PRO B CA 1
ATOM 1334 C C . PRO B 1 92 ? 8.355 24.703 42.893 1.00 33.13 2324 PRO B C 1
ATOM 1335 O O . PRO B 1 92 ? 8.500 25.084 44.071 1.00 34.12 2324 PRO B O 1
ATOM 1339 N N . VAL B 1 93 ? 8.853 25.352 41.852 1.00 33.59 2325 VAL B N 1
ATOM 1340 C CA . VAL B 1 93 ? 9.667 26.546 42.027 1.00 32.98 2325 VAL B CA 1
ATOM 1341 C C . VAL B 1 93 ? 8.967 27.681 41.324 1.00 33.72 2325 VAL B C 1
ATOM 1342 O O . VAL B 1 93 ? 8.677 27.574 40.137 1.00 33.98 2325 VAL B O 1
ATOM 1346 N N . ALA B 1 94 ? 8.644 28.729 42.075 1.00 34.81 2326 ALA B N 1
ATOM 1347 C CA . ALA B 1 94 ? 7.993 29.906 41.536 1.00 36.89 2326 ALA B CA 1
ATOM 1348 C C . ALA B 1 94 ? 9.054 30.938 41.151 1.00 38.36 2326 ALA B C 1
ATOM 1349 O O . ALA B 1 94 ? 10.174 30.896 41.637 1.00 38.38 2326 ALA B O 1
ATOM 1351 N N . SER B 1 95 ? 8.702 31.867 40.274 1.00 40.91 2327 SER B N 1
ATOM 1352 C CA . SER B 1 95 ? 9.535 33.036 40.067 1.00 43.25 2327 SER B CA 1
ATOM 1353 C C . SER B 1 95 ? 9.291 33.950 41.252 1.00 44.46 2327 SER B C 1
ATOM 1354 O O . SER B 1 95 ? 8.192 33.923 41.826 1.00 45.27 2327 SER B O 1
ATOM 1357 N N . PRO B 1 96 ? 10.306 34.739 41.670 1.00 45.76 2328 PRO B N 1
ATOM 1358 C CA . PRO B 1 96 ? 9.978 35.767 42.673 1.00 46.17 2328 PRO B CA 1
ATOM 1359 C C . PRO B 1 96 ? 9.020 36.834 42.140 1.00 46.34 2328 PRO B C 1
ATOM 1360 O O . PRO B 1 96 ? 9.067 37.274 40.981 1.00 46.34 2328 PRO B O 1
ATOM 1364 N N . SER B 1 97 ? 8.144 37.272 42.885 1.00 46.80 2329 SER B N 1
ATOM 1365 N N . PRO C 2 9 ? 34.298 16.993 48.739 1.00 39.17 776 PRO C N 1
ATOM 1366 C CA . PRO C 2 9 ? 33.142 16.323 48.133 1.00 38.57 776 PRO C CA 1
ATOM 1367 C C . PRO C 2 9 ? 33.382 15.840 46.707 1.00 38.07 776 PRO C C 1
ATOM 1368 O O . PRO C 2 9 ? 34.356 16.256 46.047 1.00 38.40 776 PRO C O 1
ATOM 1372 N N . LEU C 2 10 ? 32.505 14.952 46.245 1.00 36.77 777 LEU C N 1
ATOM 1373 C CA . LEU C 2 10 ? 32.476 14.569 44.835 1.00 36.61 777 LEU C CA 1
ATOM 1374 C C . LEU C 2 10 ? 31.297 15.255 44.093 1.00 35.77 777 LEU C C 1
ATOM 1375 O O . LEU C 2 10 ? 30.134 15.165 44.536 1.00 35.54 777 LEU C O 1
ATOM 1380 N N . TYR C 2 11 ? 31.611 15.948 42.993 1.00 34.97 778 TYR C N 1
ATOM 1381 C CA . TYR C 2 11 ? 30.654 16.803 42.293 1.00 34.48 778 TYR C CA 1
ATOM 1382 C C . TYR C 2 11 ? 30.280 16.241 40.935 1.00 33.98 778 TYR C C 1
ATOM 1383 O O . TYR C 2 11 ? 31.131 15.781 40.192 1.00 33.55 778 TYR C O 1
ATOM 1392 N N . LYS C 2 12 ? 29.006 16.258 40.606 1.00 33.31 779 LYS C N 1
ATOM 1393 C CA . LYS C 2 12 ? 28.628 15.906 39.243 1.00 33.54 779 LYS C CA 1
ATOM 1394 C C . LYS C 2 12 ? 27.720 16.990 38.678 1.00 33.25 779 LYS C C 1
ATOM 1395 O O . LYS C 2 12 ? 26.845 17.469 39.396 1.00 33.24 779 LYS C O 1
ATOM 1401 N N . SER C 2 13 ? 27.965 17.396 37.423 1.00 33.23 780 SER C N 1
ATOM 1402 C CA . SER C 2 13 ? 27.045 18.270 36.668 1.00 33.49 780 SER C CA 1
ATOM 1403 C C . SER C 2 13 ? 26.746 17.628 35.339 1.00 32.55 780 SER C C 1
ATOM 1404 O O . SER C 2 13 ? 27.636 17.053 34.731 1.00 30.94 780 SER C O 1
ATOM 1407 N N . ALA C 2 14 ? 25.495 17.772 34.893 1.00 31.82 781 ALA C N 1
ATOM 1408 C CA . ALA C 2 14 ? 25.013 17.167 33.662 1.00 31.37 781 ALA C CA 1
ATOM 1409 C C . ALA C 2 14 ? 24.077 18.154 32.965 1.00 31.49 781 ALA C C 1
ATOM 1410 O O . ALA C 2 14 ? 23.367 18.935 33.595 1.00 28.48 781 ALA C O 1
ATOM 1412 N N . ILE C 2 15 ? 24.088 18.079 31.645 1.00 31.86 782 ILE C N 1
ATOM 1413 C CA . ILE C 2 15 ? 23.114 18.810 30.839 1.00 32.28 782 ILE C CA 1
ATOM 1414 C C . ILE C 2 15 ? 22.623 17.802 29.768 1.00 32.17 782 ILE C C 1
ATOM 1415 O O . ILE C 2 15 ? 23.432 17.029 29.226 1.00 32.09 782 ILE C O 1
ATOM 1420 N N . THR C 2 16 ? 21.322 17.798 29.490 1.00 32.72 783 THR C N 1
ATOM 1421 C CA . THR C 2 16 ? 20.736 16.875 28.517 1.00 33.72 783 THR C CA 1
ATOM 1422 C C . THR C 2 16 ? 19.852 17.623 27.530 1.00 33.97 783 THR C C 1
ATOM 1423 O O . THR C 2 16 ? 18.949 18.358 27.918 1.00 33.24 783 THR C O 1
ATOM 1427 N N . THR C 2 17 ? 20.117 17.428 26.241 1.00 34.92 784 THR C N 1
ATOM 1428 C CA . THR C 2 17 ? 19.277 18.033 25.199 1.00 35.42 784 THR C CA 1
ATOM 1429 C C . THR C 2 17 ? 18.653 16.956 24.287 1.00 35.86 784 THR C C 1
ATOM 1430 O O . THR C 2 17 ? 19.139 15.835 24.224 1.00 35.12 784 THR C O 1
ATOM 1434 N N . THR C 2 18 ? 17.580 17.314 23.586 1.00 36.46 785 THR C N 1
ATOM 1435 C CA . THR C 2 18 ? 16.982 16.445 22.579 1.00 37.78 785 THR C CA 1
ATOM 1436 C C . THR C 2 18 ? 17.555 16.718 21.186 1.00 38.51 785 THR C C 1
ATOM 1437 O O . THR C 2 18 ? 17.593 17.858 20.736 1.00 38.17 785 THR C O 1
ATOM 1441 N N . ILE C 2 19 ? 17.990 15.654 20.515 1.00 40.43 786 ILE C N 1
ATOM 1442 C CA . ILE C 2 19 ? 18.363 15.706 19.099 1.00 42.05 786 ILE C CA 1
ATOM 1443 C C . ILE C 2 19 ? 17.191 15.221 18.245 1.00 43.42 786 ILE C C 1
ATOM 1444 O O . ILE C 2 19 ? 16.633 14.150 18.509 1.00 43.40 786 ILE C O 1
ATOM 1449 N N . ASN C 2 20 ? 16.823 16.033 17.243 1.00 45.32 787 ASN C N 1
ATOM 1450 C CA . ASN C 2 20 ? 15.765 15.741 16.264 1.00 47.10 787 ASN C CA 1
ATOM 1451 C C . ASN C 2 20 ? 16.272 15.864 14.813 1.00 47.89 787 ASN C C 1
ATOM 1452 O O . ASN C 2 20 ? 16.650 16.965 14.379 1.00 48.08 787 ASN C O 1
ATOM 1457 N N . PRO C 2 21 ? 16.252 14.756 14.042 1.00 48.49 788 PRO C N 1
ATOM 1458 C CA . PRO C 2 21 ? 16.744 14.838 12.653 1.00 48.89 788 PRO C CA 1
ATOM 1459 C C . PRO C 2 21 ? 15.924 15.801 11.779 1.00 49.32 788 PRO C C 1
ATOM 1460 O O . PRO C 2 21 ? 14.693 15.875 11.873 1.00 49.49 788 PRO C O 1
ATOM 1464 N N . ARG C 2 22 ? 16.480 16.537 10.954 1.00 49.64 789 ARG C N 1
ATOM 1465 N N . PRO D 2 9 ? 16.821 22.385 27.632 1.00 35.65 776 PRO D N 1
ATOM 1466 C CA . PRO D 2 9 ? 17.739 21.405 28.283 1.00 35.29 776 PRO D CA 1
ATOM 1467 C C . PRO D 2 9 ? 17.299 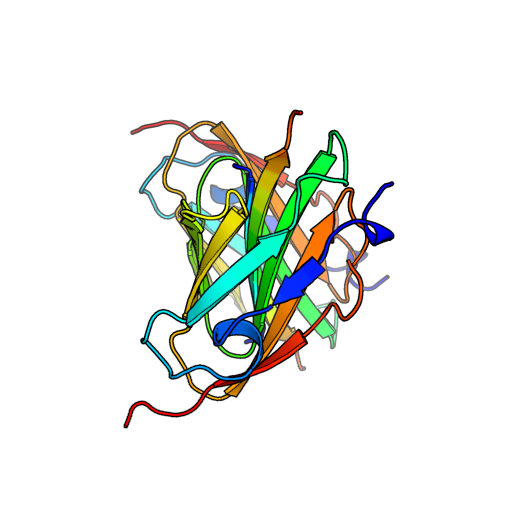20.981 29.676 1.00 34.59 776 PRO D C 1
ATOM 1468 O O . PRO D 2 9 ? 16.599 21.715 30.352 1.00 34.62 776 PRO D O 1
ATOM 1472 N N . LEU D 2 10 ? 17.693 19.782 30.083 1.00 33.73 777 LEU D N 1
ATOM 1473 C CA . LEU D 2 10 ? 17.507 19.343 31.465 1.00 33.15 777 LEU D CA 1
ATOM 1474 C C . LEU D 2 10 ? 18.884 19.383 32.150 1.00 32.61 777 LEU D C 1
ATOM 1475 O O . LEU D 2 10 ? 19.867 18.882 31.622 1.00 30.83 777 LEU D O 1
ATOM 1480 N N . TYR D 2 11 ? 18.922 19.961 33.339 1.00 32.45 778 TYR D N 1
ATOM 1481 C CA . TYR D 2 11 ? 20.146 20.166 34.068 1.00 32.14 778 TYR D CA 1
ATOM 1482 C C . TYR D 2 11 ? 20.118 19.283 35.302 1.00 33.06 778 TYR D C 1
ATOM 1483 O O . TYR D 2 11 ? 19.064 19.075 35.875 1.00 33.36 778 TYR D O 1
ATOM 1492 N N . LYS D 2 12 ? 21.272 18.736 35.688 1.00 33.35 779 LYS D N 1
ATOM 1493 C CA . LYS D 2 12 ? 21.394 18.050 36.974 1.00 34.40 779 LYS D CA 1
ATOM 1494 C C . LYS D 2 12 ? 22.680 18.514 37.663 1.00 34.02 779 LYS D C 1
ATOM 1495 O O . LYS D 2 12 ? 23.701 18.640 37.006 1.00 32.81 779 LYS D O 1
ATOM 1501 N N . SER D 2 13 ? 22.588 18.824 38.956 1.00 33.66 780 SER D N 1
ATOM 1502 C CA . SER D 2 13 ? 23.762 19.074 39.781 1.00 35.23 780 SER D CA 1
ATOM 1503 C C . SER D 2 13 ? 23.689 18.092 40.930 1.00 33.86 780 SER D C 1
ATOM 1504 O O . SER D 2 13 ? 22.618 17.860 41.463 1.00 33.53 780 SER D O 1
ATOM 1507 N N . ALA D 2 14 ? 24.830 17.558 41.332 1.00 33.45 781 ALA D N 1
ATOM 1508 C CA . ALA D 2 14 ? 24.886 16.613 42.469 1.00 32.35 781 ALA D CA 1
ATOM 1509 C C . ALA D 2 14 ? 26.163 16.841 43.271 1.00 32.58 781 ALA D C 1
ATOM 1510 O O . ALA D 2 14 ? 27.217 17.257 42.745 1.00 30.20 781 ALA D O 1
ATOM 1512 N N . ILE D 2 15 ? 26.045 16.562 44.562 1.00 32.69 782 ILE D N 1
ATOM 1513 C CA . ILE D 2 15 ? 27.166 16.693 45.450 1.00 33.69 782 ILE D CA 1
ATOM 1514 C C . ILE D 2 15 ? 27.094 15.490 46.382 1.00 33.43 782 ILE D C 1
ATOM 1515 O O . ILE D 2 15 ? 26.021 15.177 46.940 1.00 33.26 782 ILE D O 1
ATOM 1520 N N . THR D 2 16 ? 28.210 14.780 46.484 1.00 33.45 783 THR D N 1
ATOM 1521 C CA . THR D 2 16 ? 28.313 13.616 47.355 1.00 33.88 783 THR D CA 1
ATOM 1522 C C . THR D 2 16 ? 29.385 13.850 48.428 1.00 34.27 783 THR D C 1
ATOM 1523 O O . THR D 2 16 ? 30.524 14.158 48.106 1.00 34.07 783 THR D O 1
ATOM 1527 N N . THR D 2 17 ? 29.010 13.722 49.700 1.00 35.12 784 THR D N 1
ATOM 1528 C CA . THR D 2 17 ? 29.993 13.726 50.784 1.00 35.20 784 THR D CA 1
ATOM 1529 C C . THR D 2 17 ? 30.043 12.357 51.481 1.00 35.34 784 THR D C 1
ATOM 1530 O O . THR D 2 17 ? 29.046 11.649 51.550 1.00 35.02 784 THR D O 1
ATOM 1534 N N . THR D 2 18 ? 31.207 11.986 51.997 1.00 35.42 785 THR D N 1
ATOM 1535 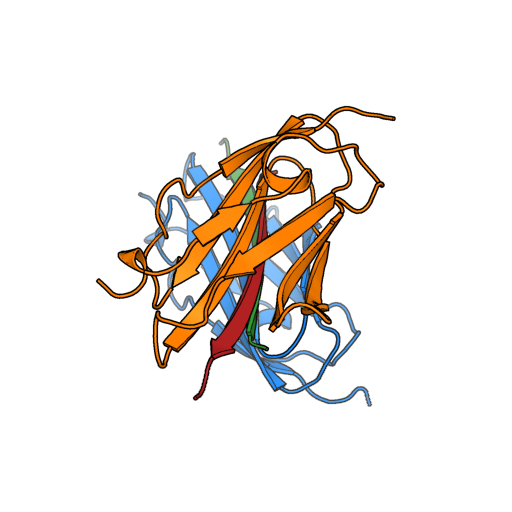C CA . THR D 2 18 ? 31.336 10.728 52.730 1.00 36.38 785 THR D CA 1
ATOM 1536 C C . THR D 2 18 ? 30.986 10.936 54.195 1.00 36.32 785 THR D C 1
ATOM 1537 O O . THR D 2 18 ? 31.601 11.759 54.876 1.00 36.02 785 THR D O 1
ATOM 1541 N N . ILE D 2 19 ? 29.973 10.209 54.663 1.00 36.93 786 ILE D N 1
ATOM 1542 C CA . ILE D 2 19 ? 29.643 10.247 56.085 1.00 38.03 786 ILE D CA 1
ATOM 1543 C C . ILE D 2 19 ? 30.451 9.190 56.816 1.00 38.42 786 ILE D C 1
ATOM 1544 O O . ILE D 2 19 ? 30.464 8.027 56.419 1.00 38.15 786 ILE D O 1
ATOM 1549 N N . ASN D 2 20 ? 31.142 9.623 57.864 1.00 40.13 787 ASN D N 1
ATOM 1550 C CA . ASN D 2 20 ? 31.973 8.733 58.676 1.00 41.72 787 ASN D CA 1
ATOM 1551 C C . ASN D 2 20 ? 31.794 8.970 60.167 1.00 42.20 787 ASN D C 1
ATOM 1552 O O . ASN D 2 20 ? 32.274 9.985 60.691 1.00 42.56 787 ASN D O 1
ATOM 1557 N N . PRO D 2 21 ? 31.083 8.054 60.858 1.00 42.90 788 PRO D N 1
ATOM 1558 C CA . PRO D 2 21 ? 31.274 7.972 62.321 1.00 43.14 788 PRO D CA 1
ATOM 1559 C C . PRO D 2 21 ? 32.628 7.328 62.621 1.00 43.41 788 PRO D C 1
ATOM 1560 O O . PRO D 2 21 ? 33.175 6.655 61.744 1.00 43.67 788 PRO D O 1
ATOM 1564 N N . ARG D 2 22 ? 33.228 7.443 63.701 1.00 43.76 789 ARG D N 1
#

Organism: Homo sapiens (NCBI:txid9606)

Solvent-accessible surface area: 11004 Å² total

Foldseek 3Di:
DQLQVKDKDAQLLAEAAAFGKRKIWMACVRRPDWDKDKDKDDDFDKDKDWDDDPVRTIMMIMHTHDFDKMWIFIDTNNHTHPPPRGIYGYHHDD/DLLQPKDKDAQLLAAAAAPDKGKIWMANPRSPDFDKDKDKADDFDKDKDWDCDPVRTIMMIMHTHDFDWMFIFIATNNHGRPPPRRIYGYHYD/DDDDDDDDDDDDD/DDDDDDDDDDDDD

Secondary structure (P-SEA, 3-state):
cccccccccccccccccccccccccccccccccbbbbbbbbccbbbbbbbbccccccbbbbbbbccccbbbbbbbccccccccccbbbbbcccc/cccccccccccccccccccccccccccccccccbbbbbbbbccbbbbbbccccccccbbbbbbbccccbbbbbbbcccccccccccbbbbbcc/cbbbbbbbbbbcc/cbbbbbbbbbbcc

Radius of gyration: 18.04 Å; Cα contacts (8 Å, |Δi|>4): 632; chains: 4; bounding box: 42×36×55 Å

B-factor: mean 36.43, std 5.16, range [18.35, 60.03]

InterPro domains:
  IPR001298 Filamin/ABP280 repeat [SM00557] (280-377)
  IPR001298 Filamin/ABP280 repeat [SM00557] (380-477)
  IPR001298 Filamin/ABP280 repeat [SM00557] (479-573)
  IPR001298 Filamin/ABP280 repeat [SM00557] (575-666)
  IPR001298 Filamin/ABP280 repeat [SM00557] (671-766)
  IPR001298 Filamin/ABP280 repeat [SM00557] (768-869)
  IPR001298 Filamin/ABP280 repeat [SM00557] (871-968)
  IPR001298 Filamin/ABP280 repeat [SM00557] (970-1064)
  IPR001298 Filamin/ABP280 repeat [SM00557] (1066-1157)
  IPR001298 Filamin/ABP280 repeat [SM00557] (1159-1252)
  IPR001298 Filamin/ABP280 repeat [SM00557] (1254-1352)
  IPR001298 Filamin/ABP280 repeat [SM00557] (1354-1445)
  IPR001298 Filamin/ABP280 repeat [SM00557] (1447-1542)
  IPR001298 Filamin/ABP280 repeat [SM00557] (1544-1639)
  IPR001298 Filamin/ABP280 repeat [SM00557] (1641-1743)
  IPR001298 Filamin/ABP280 repeat [SM00557] (1758-1863)
  IPR001298 Filamin/ABP280 repeat [SM00557] (1864-1955)
  IPR001298 Filamin/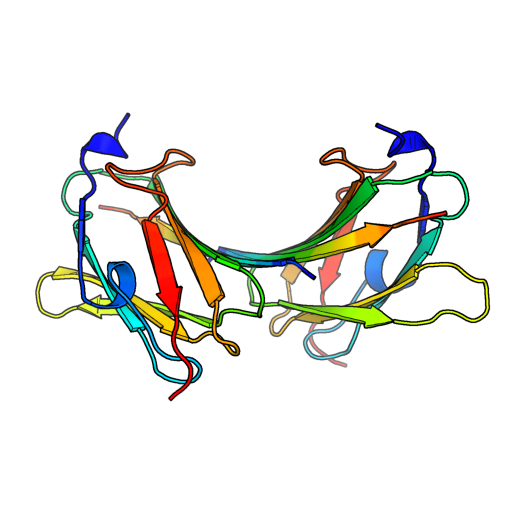ABP280 repeat [SM00557] (1956-2042)
  IPR001298 Filamin/ABP280 repeat [SM00557] (2046-2137)
  IPR001298 Filamin/ABP280 repeat [SM00557] (2150-2233)

Nearest PDB structures (foldseek):
  2w0p-assembly1_A  TM=9.712E-01  e=1.687E-16  Homo sapiens
  4p3w-assembly2_B  TM=9.793E-01  e=2.131E-16  Homo sapiens
  4p3w-assembly5_D  TM=9.692E-01  e=1.090E-15  Homo sapiens
  4p3w-assembly4_F  TM=9.690E-01  e=1.155E-15  Homo sapiens
  2dic-assembly1_A  TM=9.470E-01  e=5.916E-11  Homo sapiens

CATH classification: 2.60.40.10